Protein AF-A0A7S0D0K5-F1 (afdb_monomer)

Solvent-accessible surface area (backbone atoms only — not comparable to full-atom values): 13043 Å² total; per-residue (Å²): 137,87,92,68,50,71,46,80,45,38,69,65,55,46,28,74,76,68,36,68,78,50,63,54,46,84,42,64,67,46,35,51,51,53,53,52,54,51,52,59,48,52,76,75,20,79,38,75,45,69,52,60,59,96,46,82,42,62,60,26,54,47,42,54,54,70,37,68,62,42,81,46,78,45,57,63,89,51,81,60,64,85,50,72,36,55,40,53,39,58,43,74,94,69,44,59,74,57,89,37,54,26,31,38,37,34,41,33,61,68,84,57,75,68,91,73,69,64,66,57,52,45,53,60,38,52,75,58,68,47,67,67,78,48,77,46,80,34,52,44,70,52,71,78,66,29,44,62,46,55,53,38,53,53,26,51,78,68,74,66,54,37,72,46,77,34,61,56,56,61,85,64,26,64,54,54,55,58,53,47,43,47,31,57,76,70,71,47,71,75,64,40,72,42,44,38,71,38,10,30,52,53,33,51,42,35,70,59,56,72,34,55,74,74,32,43,69,61,52,52,58,51,55,66,72,75,110

Organism: NCBI:txid1561963

Structure (mmCIF, N/CA/C/O backbone):
data_AF-A0A7S0D0K5-F1
#
_entry.id   AF-A0A7S0D0K5-F1
#
loop_
_atom_site.group_PDB
_atom_site.id
_atom_site.type_symbol
_atom_site.label_atom_id
_atom_site.label_alt_id
_atom_site.label_comp_id
_atom_site.label_asym_id
_atom_site.label_entity_id
_atom_site.label_seq_id
_atom_site.pdbx_PDB_ins_code
_atom_site.Cartn_x
_atom_site.Cartn_y
_atom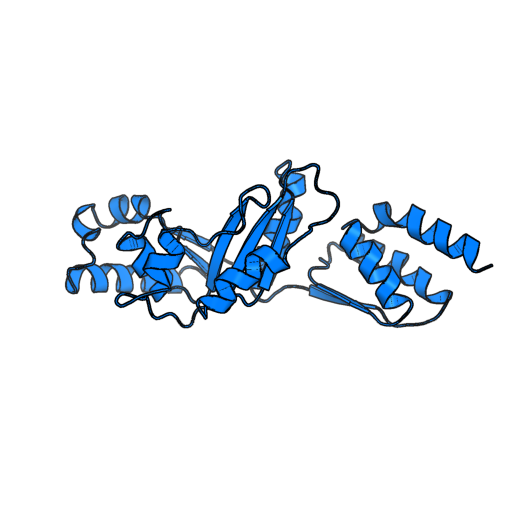_site.Cartn_z
_atom_site.occupancy
_atom_site.B_iso_or_equiv
_atom_site.auth_seq_id
_atom_site.auth_comp_id
_atom_site.auth_asym_id
_atom_site.auth_atom_id
_atom_site.pdbx_PDB_model_num
ATOM 1 N N . LEU A 1 1 ? -9.691 1.925 -15.053 1.00 60.44 1 LEU A N 1
ATOM 2 C CA . LEU A 1 1 ? -10.271 0.880 -14.178 1.00 60.44 1 LEU A CA 1
ATOM 3 C C . LEU A 1 1 ? -11.009 1.565 -13.028 1.00 60.44 1 LEU A C 1
ATOM 5 O O . LEU A 1 1 ? -10.386 2.375 -12.350 1.00 60.44 1 LEU A O 1
ATOM 9 N N . ARG A 1 2 ? -12.318 1.330 -12.854 1.00 75.19 2 ARG A N 1
ATOM 10 C CA . ARG A 1 2 ? -13.085 1.843 -11.699 1.00 75.19 2 ARG A CA 1
ATOM 11 C C . ARG A 1 2 ? -13.039 0.803 -10.579 1.00 75.19 2 ARG A C 1
ATOM 13 O O . ARG A 1 2 ? -13.311 -0.361 -10.838 1.00 75.19 2 ARG A O 1
ATOM 20 N N . ILE A 1 3 ? -12.687 1.233 -9.369 1.00 80.19 3 ILE A N 1
ATOM 21 C CA . ILE A 1 3 ? -12.477 0.347 -8.212 1.00 80.19 3 ILE A CA 1
ATOM 22 C C . ILE A 1 3 ? -13.802 0.045 -7.487 1.00 80.19 3 ILE A C 1
ATOM 24 O O . ILE A 1 3 ? -13.947 -1.030 -6.931 1.00 80.19 3 ILE A O 1
ATOM 28 N N . GLY A 1 4 ? -14.812 0.915 -7.580 1.00 87.00 4 GLY A N 1
ATOM 29 C CA . GLY A 1 4 ? -16.122 0.745 -6.934 1.00 87.00 4 GLY A CA 1
ATOM 30 C C . GLY A 1 4 ? -16.426 1.884 -5.960 1.00 87.00 4 GLY A C 1
ATOM 31 O O . GLY A 1 4 ? -15.670 2.853 -5.895 1.00 87.00 4 GLY A O 1
ATOM 32 N N . ARG A 1 5 ? -17.544 1.786 -5.227 1.00 93.62 5 ARG A N 1
ATOM 33 C CA . ARG A 1 5 ? -17.878 2.731 -4.149 1.00 93.62 5 ARG A CA 1
ATOM 34 C C . ARG A 1 5 ? -17.010 2.442 -2.926 1.00 93.62 5 ARG A C 1
ATOM 36 O O . ARG A 1 5 ? -16.908 1.285 -2.523 1.00 93.62 5 ARG A O 1
ATOM 43 N N . VAL A 1 6 ? -16.411 3.488 -2.365 1.00 94.69 6 VAL A N 1
ATOM 44 C CA . VAL A 1 6 ? -15.522 3.422 -1.199 1.00 94.69 6 VAL A CA 1
ATOM 45 C C . VAL A 1 6 ? -16.057 4.364 -0.130 1.00 94.69 6 VAL A C 1
ATOM 47 O O . VAL A 1 6 ? -16.435 5.488 -0.455 1.00 94.69 6 VAL A O 1
ATOM 50 N N . MET A 1 7 ? -16.066 3.926 1.125 1.00 95.25 7 MET A N 1
ATOM 51 C CA . MET A 1 7 ? -16.449 4.757 2.266 1.00 95.25 7 MET A CA 1
ATOM 52 C C . MET A 1 7 ? -15.374 4.695 3.344 1.00 95.25 7 MET A C 1
ATOM 54 O O . MET A 1 7 ? -14.943 3.617 3.740 1.00 95.25 7 MET A O 1
ATOM 58 N N . GLN A 1 8 ? -14.955 5.860 3.834 1.00 95.62 8 GLN A N 1
ATOM 59 C CA . GLN A 1 8 ? -14.053 5.963 4.977 1.00 95.62 8 GLN A CA 1
ATOM 60 C C . GLN A 1 8 ? -14.849 6.130 6.270 1.00 95.62 8 GLN A C 1
ATOM 62 O O . GLN A 1 8 ? -15.770 6.959 6.337 1.00 95.62 8 GLN A O 1
ATOM 67 N N . ILE A 1 9 ? -14.439 5.381 7.294 1.00 95.88 9 ILE A N 1
ATOM 68 C CA . ILE A 1 9 ? -14.984 5.424 8.648 1.00 95.88 9 ILE A CA 1
ATOM 69 C C . ILE A 1 9 ? -13.848 5.685 9.639 1.00 95.88 9 ILE A C 1
ATOM 71 O O . ILE A 1 9 ? -12.796 5.051 9.576 1.00 95.88 9 ILE A O 1
ATOM 75 N N . THR A 1 10 ? -14.067 6.629 10.549 1.00 95.19 10 THR A N 1
ATOM 76 C CA . THR A 1 10 ? -13.141 6.999 11.629 1.00 95.19 10 THR A CA 1
ATOM 77 C C . THR A 1 10 ? -13.862 6.906 12.974 1.00 95.19 10 THR A C 1
ATOM 79 O O . THR A 1 10 ? -15.089 6.762 13.011 1.00 95.19 10 THR A O 1
ATOM 82 N N . SER A 1 11 ? -13.129 7.015 14.084 1.00 92.69 11 SER A N 1
ATOM 83 C CA . SER A 1 11 ? -13.741 7.045 15.417 1.00 92.69 11 SER A CA 1
ATOM 84 C C . SER A 1 11 ? -14.608 8.295 15.635 1.00 92.69 11 SER A C 1
ATOM 86 O O . SER A 1 11 ? -15.596 8.238 16.362 1.00 92.69 11 SER A O 1
ATOM 88 N N . GLU A 1 12 ? -14.298 9.414 14.978 1.00 91.44 12 GLU A N 1
ATOM 89 C CA . GLU A 1 12 ? -15.119 10.632 14.988 1.00 91.44 12 GLU A CA 1
ATOM 90 C C . GLU A 1 12 ? -16.422 10.432 14.216 1.00 91.44 12 GLU A C 1
ATOM 92 O O . GLU A 1 12 ? -17.494 10.762 14.714 1.00 91.44 12 GLU A O 1
ATOM 97 N N . LYS A 1 13 ? -16.359 9.816 13.033 1.00 89.69 13 LYS A N 1
ATOM 98 C CA . LYS A 1 13 ? -17.559 9.541 12.235 1.00 89.69 13 LYS A CA 1
ATOM 99 C C . LYS A 1 13 ? -18.491 8.542 12.921 1.00 89.69 13 LYS A C 1
ATOM 101 O O . LYS A 1 13 ? -19.708 8.649 12.805 1.00 89.69 13 LYS A O 1
ATOM 106 N N . LEU A 1 14 ? -17.921 7.592 13.663 1.00 88.81 14 LEU A N 1
ATOM 107 C CA . LEU A 1 14 ? -18.684 6.708 14.539 1.00 88.81 14 LEU A CA 1
ATOM 108 C C . LEU A 1 14 ? -19.455 7.510 15.603 1.00 88.81 14 LEU A C 1
ATOM 110 O O . LEU A 1 14 ? -20.645 7.270 15.806 1.00 88.81 14 LEU A O 1
ATOM 114 N N . ASP A 1 15 ? -18.803 8.480 16.250 1.00 88.56 15 ASP A N 1
ATOM 115 C CA . ASP A 1 15 ? -19.453 9.333 17.249 1.00 88.56 15 ASP A CA 1
ATOM 116 C C . ASP A 1 15 ? -20.566 10.195 16.667 1.00 88.56 15 ASP A C 1
ATOM 118 O O . ASP A 1 15 ? -21.583 10.393 17.327 1.00 88.56 15 ASP A O 1
ATOM 122 N N . GLU A 1 16 ? -20.353 10.748 15.476 1.00 87.31 16 GLU A N 1
ATOM 123 C CA . GLU A 1 16 ? -21.326 11.605 14.801 1.00 87.31 16 GLU A CA 1
ATOM 124 C C . GLU A 1 16 ? -22.595 10.830 14.442 1.00 87.31 16 GLU A C 1
ATOM 126 O O . GLU A 1 16 ? -23.698 11.352 14.594 1.00 87.31 16 GLU A O 1
ATOM 131 N N . LEU A 1 17 ? -22.446 9.579 13.997 1.00 83.75 17 LEU A N 1
ATOM 132 C CA . LEU A 1 17 ? -23.556 8.781 13.478 1.00 83.75 17 LEU A CA 1
ATOM 133 C C . LEU A 1 17 ? -24.276 7.963 14.553 1.00 83.75 17 LEU A C 1
ATOM 135 O O . LEU A 1 17 ? -25.495 7.828 14.494 1.00 83.75 17 LEU A O 1
ATOM 139 N N . LEU A 1 18 ? -23.547 7.419 15.531 1.00 84.00 18 LEU A N 1
ATOM 140 C CA . LEU A 1 18 ? -24.103 6.520 16.553 1.00 84.00 18 LEU A CA 1
ATOM 141 C C . LEU A 1 18 ? -24.025 7.095 17.979 1.00 84.00 18 LEU A C 1
ATOM 143 O O . LEU A 1 18 ? -24.526 6.493 18.930 1.00 84.00 18 LEU A O 1
ATOM 147 N N . GLY A 1 19 ? -23.419 8.272 18.145 1.00 83.69 19 GLY A N 1
ATOM 148 C CA . GLY A 1 19 ? -23.270 8.963 19.422 1.00 83.69 19 GLY A CA 1
ATOM 149 C C . GLY A 1 19 ? -22.056 8.495 20.228 1.00 83.69 19 GLY A C 1
ATOM 150 O O . GLY A 1 19 ? -21.757 7.305 20.315 1.00 83.69 19 GLY A O 1
ATOM 151 N N . ARG A 1 20 ? -21.400 9.428 20.937 1.00 77.81 20 ARG A N 1
ATOM 152 C CA . ARG A 1 20 ? -20.175 9.189 21.743 1.00 77.81 20 ARG A CA 1
ATOM 153 C C . ARG A 1 20 ? -20.267 8.035 22.743 1.00 77.81 20 ARG A C 1
ATOM 155 O O . ARG A 1 20 ? -19.255 7.438 23.107 1.00 77.81 20 ARG A O 1
ATOM 162 N N . SER A 1 21 ? -21.474 7.712 23.210 1.00 72.50 21 SER A N 1
ATOM 163 C CA . SER A 1 21 ? -21.689 6.601 24.140 1.00 72.50 21 SER A CA 1
ATOM 164 C C . SER A 1 21 ? -21.303 5.240 23.535 1.00 72.50 21 SER A C 1
ATOM 166 O O . SER A 1 21 ? -21.003 4.310 24.288 1.00 72.50 21 SER A O 1
ATOM 168 N N . THR A 1 22 ? -21.270 5.120 22.203 1.00 68.25 22 THR A N 1
ATOM 169 C CA . THR A 1 22 ? -20.912 3.896 21.466 1.00 68.25 22 THR A CA 1
ATOM 170 C C . THR A 1 22 ? -19.413 3.617 21.405 1.00 68.25 22 THR A C 1
ATOM 172 O O . THR A 1 22 ? -19.025 2.508 21.052 1.00 68.25 22 THR A O 1
ATOM 175 N N . ARG A 1 23 ? -18.559 4.538 21.882 1.00 72.06 23 ARG A N 1
ATOM 176 C CA . ARG A 1 23 ? -17.115 4.283 22.052 1.00 72.06 23 ARG A CA 1
ATOM 177 C C . ARG A 1 23 ? -16.799 3.201 23.078 1.00 72.06 23 ARG A C 1
ATOM 179 O O . ARG A 1 23 ? -15.714 2.623 23.029 1.00 72.06 23 ARG A O 1
ATOM 186 N N . ASP A 1 24 ? -17.717 2.928 24.009 1.00 79.50 24 ASP A N 1
ATOM 187 C CA . ASP A 1 24 ? -17.556 1.847 24.984 1.00 79.50 24 ASP A CA 1
ATOM 188 C C . ASP A 1 24 ? -18.024 0.492 24.427 1.00 79.50 24 ASP A C 1
ATOM 190 O O . ASP A 1 24 ? -18.939 -0.154 24.935 1.00 79.50 24 ASP A O 1
ATOM 194 N N . LEU A 1 25 ? -17.344 0.049 23.375 1.00 82.81 25 LEU A N 1
ATOM 195 C CA . LEU A 1 25 ? -17.382 -1.286 22.768 1.00 82.81 25 LEU A CA 1
ATOM 196 C C . LEU A 1 25 ? -16.905 -2.433 23.694 1.00 82.81 25 LEU A C 1
ATOM 198 O O . LEU A 1 25 ? -16.813 -3.585 23.257 1.00 82.81 25 LEU A O 1
ATOM 202 N N . ARG A 1 26 ? -16.601 -2.167 24.973 1.00 81.56 26 ARG A N 1
ATOM 203 C CA . ARG A 1 26 ? -16.542 -3.201 26.024 1.00 81.56 26 ARG A CA 1
ATOM 204 C C . ARG A 1 26 ? -17.929 -3.771 26.300 1.00 81.56 26 ARG A C 1
ATOM 206 O O . ARG A 1 26 ? -18.044 -4.952 26.618 1.00 81.56 26 ARG A O 1
ATOM 213 N N . ASN A 1 27 ? -18.969 -2.950 26.150 1.00 87.75 27 ASN A N 1
ATOM 214 C CA . ASN A 1 27 ? -20.348 -3.401 26.212 1.00 87.75 27 ASN A CA 1
ATOM 215 C C . ASN A 1 27 ? -20.670 -4.236 24.963 1.00 87.75 27 ASN A C 1
ATOM 217 O O . ASN A 1 27 ? -20.550 -3.759 23.832 1.00 87.75 27 ASN A O 1
ATOM 221 N N . PHE A 1 28 ? -21.089 -5.484 25.180 1.00 86.00 28 PHE A N 1
ATOM 222 C CA . PHE A 1 28 ? -21.396 -6.423 24.105 1.00 86.00 28 PHE A CA 1
ATOM 223 C C . PHE A 1 28 ? -22.464 -5.888 23.143 1.00 86.00 28 PHE A C 1
ATOM 225 O O . PHE A 1 28 ? -22.265 -5.952 21.933 1.00 86.00 28 PHE A O 1
ATOM 232 N N . THR A 1 29 ? -23.550 -5.314 23.666 1.00 87.31 29 THR A N 1
ATOM 233 C CA . THR A 1 29 ? -24.670 -4.790 22.875 1.00 87.31 29 THR A CA 1
ATOM 234 C C . THR A 1 29 ? -24.232 -3.637 21.981 1.00 87.31 29 THR A C 1
ATOM 236 O O . THR A 1 29 ? -24.513 -3.650 20.787 1.00 87.31 29 THR A O 1
ATOM 239 N N . LYS A 1 30 ? -23.472 -2.677 22.524 1.00 87.88 30 LYS A N 1
ATOM 240 C CA . LYS A 1 30 ? -22.931 -1.559 21.731 1.00 87.88 30 LYS A CA 1
ATOM 241 C C . LYS A 1 30 ? -21.988 -2.054 20.643 1.00 87.88 30 LYS A C 1
ATOM 243 O O . LYS A 1 30 ? -22.068 -1.609 19.506 1.00 87.88 30 LYS A O 1
ATOM 248 N N . ARG A 1 31 ? -21.119 -3.014 20.968 1.00 88.88 31 ARG A N 1
ATOM 249 C CA . ARG A 1 31 ? -20.218 -3.612 19.979 1.00 88.88 31 ARG A CA 1
ATOM 250 C C . ARG A 1 31 ? -20.987 -4.329 18.869 1.00 88.88 31 ARG A C 1
ATOM 252 O O . ARG A 1 31 ? -20.649 -4.141 17.709 1.00 88.88 31 ARG A O 1
ATOM 259 N N . ALA A 1 32 ? -22.015 -5.104 19.213 1.00 88.19 32 ALA A N 1
ATOM 260 C CA . ALA A 1 32 ? -22.867 -5.779 18.238 1.00 88.19 32 ALA A CA 1
ATOM 261 C C . ALA A 1 32 ? -23.606 -4.779 17.334 1.00 88.19 32 ALA A C 1
ATOM 263 O O . ALA A 1 32 ? -23.649 -4.981 16.127 1.00 88.19 32 ALA A O 1
ATOM 264 N N . GLN A 1 33 ? -24.105 -3.673 17.898 1.00 90.38 33 GLN A N 1
ATOM 265 C CA . GLN A 1 33 ? -24.736 -2.591 17.141 1.00 90.38 33 GLN A CA 1
ATOM 266 C C . GLN A 1 33 ? -23.777 -1.969 16.118 1.00 90.38 33 GLN A C 1
ATOM 268 O O . GLN A 1 33 ? -24.138 -1.824 14.955 1.00 90.38 33 GLN A O 1
ATOM 273 N N . VAL A 1 34 ? -22.547 -1.633 16.525 1.00 92.00 34 VAL A N 1
ATOM 274 C CA . VAL A 1 34 ? -21.548 -1.072 15.600 1.00 92.00 34 VAL A CA 1
ATOM 275 C C . VAL A 1 34 ? -21.151 -2.092 14.533 1.00 92.00 34 VAL A C 1
ATOM 277 O O . VAL A 1 34 ? -21.027 -1.727 13.370 1.00 92.00 34 VAL A O 1
ATOM 280 N N . SER A 1 35 ? -20.989 -3.369 14.891 1.00 90.50 35 SER A N 1
ATOM 281 C CA . SER A 1 35 ? -20.708 -4.428 13.914 1.00 90.50 35 SER A CA 1
ATOM 282 C C . SER A 1 35 ? -21.833 -4.604 12.890 1.00 90.50 35 SER A C 1
ATOM 284 O O . SER A 1 35 ? -21.537 -4.741 11.709 1.00 90.50 35 SER A O 1
ATOM 286 N N . ALA A 1 36 ? -23.100 -4.561 13.312 1.00 91.44 36 ALA A N 1
ATOM 287 C CA . ALA A 1 36 ? -24.241 -4.630 12.399 1.00 91.44 36 ALA A CA 1
ATOM 288 C C . ALA A 1 36 ? -24.280 -3.420 11.454 1.00 91.44 36 ALA A C 1
ATOM 290 O O . ALA A 1 36 ? -24.425 -3.581 10.247 1.00 91.44 36 ALA A O 1
ATOM 291 N N . TRP A 1 37 ? -24.049 -2.220 11.988 1.00 92.62 37 TRP A N 1
ATOM 292 C CA . TRP A 1 37 ? -23.973 -1.001 11.187 1.00 92.62 37 TRP A CA 1
ATOM 293 C C . TRP A 1 37 ? -22.833 -1.032 10.154 1.00 92.62 37 TRP A C 1
ATOM 295 O O . TRP A 1 37 ? -23.014 -0.601 9.017 1.00 92.62 37 TRP A O 1
ATOM 305 N N . LEU A 1 38 ? -21.660 -1.566 10.514 1.00 94.25 38 LEU A N 1
ATOM 306 C CA . LEU A 1 38 ? -20.567 -1.758 9.557 1.00 94.25 38 LEU A CA 1
ATOM 307 C C . LEU A 1 38 ? -20.959 -2.740 8.443 1.00 94.25 38 LEU A C 1
ATOM 309 O O . LEU A 1 38 ? -20.707 -2.438 7.280 1.00 94.25 38 LEU A O 1
ATOM 313 N N . ALA A 1 39 ? -21.632 -3.846 8.772 1.00 93.06 39 ALA A N 1
ATOM 314 C CA . ALA A 1 39 ? -22.099 -4.817 7.780 1.00 93.06 39 ALA A CA 1
ATOM 315 C C . ALA A 1 39 ? -23.098 -4.200 6.778 1.00 93.06 39 ALA A C 1
ATOM 317 O O . ALA A 1 39 ? -22.981 -4.419 5.575 1.00 93.06 39 ALA A O 1
ATOM 318 N N . GLU A 1 40 ? -24.021 -3.347 7.236 1.00 94.50 40 GLU A N 1
ATOM 319 C CA . GLU A 1 40 ? -24.929 -2.604 6.343 1.00 94.50 40 GLU A CA 1
ATOM 320 C C . GLU A 1 40 ? -24.165 -1.692 5.366 1.00 94.50 40 GLU A C 1
ATOM 322 O O . GLU A 1 40 ? -24.539 -1.538 4.199 1.00 94.50 40 GLU A O 1
ATOM 327 N N . LEU A 1 41 ? -23.069 -1.076 5.820 1.00 94.38 41 LEU A N 1
ATOM 328 C CA . LEU A 1 41 ? -22.225 -0.251 4.960 1.00 94.38 41 LEU A CA 1
ATOM 329 C C . LEU A 1 41 ? -21.443 -1.081 3.934 1.00 94.38 41 LEU A C 1
ATOM 331 O O . LEU A 1 41 ? -21.256 -0.593 2.815 1.00 94.38 41 LEU A O 1
ATOM 335 N N . GLU A 1 42 ? -21.011 -2.294 4.289 1.00 93.88 42 GLU A N 1
ATOM 336 C CA . GLU A 1 42 ? -20.339 -3.244 3.387 1.00 93.88 42 GLU A CA 1
ATOM 337 C C . GLU A 1 42 ? -21.265 -3.715 2.258 1.00 93.88 42 GLU A C 1
ATOM 339 O O . GLU A 1 42 ? -20.821 -3.862 1.122 1.00 93.88 42 GLU A O 1
ATOM 344 N N . GLU A 1 43 ? -22.571 -3.855 2.507 1.00 94.19 43 GLU A N 1
ATOM 345 C CA . GLU A 1 43 ? -23.535 -4.164 1.439 1.00 94.19 43 GLU A CA 1
ATOM 346 C C . GLU A 1 43 ? -23.648 -3.030 0.403 1.00 94.19 43 GLU A C 1
ATOM 348 O O . GLU A 1 43 ? -23.870 -3.257 -0.790 1.00 94.19 43 GLU A O 1
ATOM 353 N N . GLN A 1 44 ? -23.475 -1.781 0.840 1.00 95.12 44 GLN A N 1
ATOM 354 C CA . GLN A 1 44 ? -23.636 -0.597 -0.010 1.00 95.12 44 GLN A CA 1
ATOM 355 C C . GLN A 1 44 ? -22.336 -0.163 -0.703 1.00 95.12 44 GLN A C 1
ATOM 357 O O . GLN A 1 44 ? -22.374 0.486 -1.760 1.00 95.12 44 GLN A O 1
ATOM 362 N N . HIS A 1 45 ? -21.185 -0.506 -0.124 1.00 95.88 45 HIS A N 1
ATOM 363 C CA . HIS A 1 45 ? -19.865 -0.071 -0.569 1.00 95.88 45 HIS A CA 1
ATOM 364 C C . HIS A 1 45 ? -18.969 -1.268 -0.827 1.00 95.88 45 HIS A C 1
ATOM 366 O O . HIS A 1 45 ? -18.804 -2.135 0.014 1.00 95.88 45 HIS A O 1
ATOM 372 N N . ARG A 1 46 ? -18.286 -1.264 -1.974 1.00 94.38 46 ARG A N 1
ATOM 373 C CA . ARG A 1 46 ? -17.356 -2.346 -2.307 1.00 94.38 46 ARG A CA 1
ATOM 374 C C . ARG A 1 46 ? -16.147 -2.382 -1.368 1.00 94.38 46 ARG A C 1
ATOM 376 O O . ARG A 1 46 ? -15.570 -3.443 -1.177 1.00 94.38 46 ARG A O 1
ATOM 383 N N . PHE A 1 47 ? -15.743 -1.227 -0.839 1.00 95.38 47 PHE A N 1
ATOM 384 C CA . PHE A 1 47 ? -14.647 -1.127 0.119 1.00 95.38 47 PHE A CA 1
ATOM 385 C C . PHE A 1 47 ? -15.011 -0.185 1.262 1.00 95.38 47 PHE A C 1
ATOM 387 O O . PHE A 1 47 ? -15.413 0.960 1.026 1.00 95.38 47 PHE A O 1
ATOM 394 N N . LEU A 1 48 ? -14.775 -0.638 2.490 1.00 96.00 48 LEU A N 1
ATOM 395 C CA . LEU A 1 48 ? -14.741 0.215 3.670 1.00 96.00 48 LEU A CA 1
ATOM 396 C C . LEU A 1 48 ? -13.292 0.449 4.097 1.00 96.00 48 LEU A C 1
ATOM 398 O O . LEU A 1 48 ? -12.515 -0.487 4.264 1.00 96.00 48 LEU A O 1
ATOM 402 N N . LEU A 1 49 ? -12.925 1.715 4.276 1.00 96.31 49 LEU A N 1
ATOM 403 C CA . LEU A 1 49 ? -11.631 2.119 4.813 1.00 96.31 49 LEU A CA 1
ATOM 404 C C . LEU A 1 49 ? -11.810 2.512 6.276 1.00 96.31 49 LEU A C 1
ATOM 406 O O . LEU A 1 49 ? -12.267 3.615 6.584 1.00 96.31 49 LEU A O 1
ATOM 410 N N . LEU A 1 50 ? -11.453 1.597 7.174 1.00 96.75 50 LEU A N 1
ATOM 411 C CA . LEU A 1 50 ? -11.480 1.836 8.612 1.00 96.75 50 LEU A CA 1
ATOM 412 C C . LEU A 1 50 ? -10.174 2.514 9.040 1.00 96.75 50 LEU A C 1
ATOM 414 O O . LEU A 1 50 ? -9.118 1.882 9.090 1.00 96.75 50 LEU A O 1
ATOM 418 N N . LEU A 1 51 ? -10.234 3.806 9.355 1.00 97.00 51 LEU A N 1
ATOM 419 C CA . LEU A 1 51 ? -9.088 4.535 9.886 1.00 97.00 51 LEU A CA 1
ATOM 420 C C . LEU A 1 51 ? -8.998 4.294 11.394 1.00 97.00 51 LEU A C 1
ATOM 422 O O . LEU A 1 51 ? -9.800 4.819 12.167 1.00 97.00 51 LEU A O 1
ATOM 426 N N . ALA A 1 52 ? -8.040 3.466 11.801 1.00 95.44 52 ALA A N 1
ATOM 427 C CA . ALA A 1 52 ? -7.752 3.204 13.205 1.00 95.44 52 ALA A CA 1
ATOM 428 C C . ALA A 1 52 ? -7.113 4.420 13.898 1.00 95.44 52 ALA A C 1
ATOM 430 O O . ALA A 1 52 ? -6.386 5.197 13.276 1.00 95.44 52 ALA A O 1
ATOM 431 N N . ASP A 1 53 ? -7.332 4.541 15.207 1.00 94.62 53 ASP A N 1
ATOM 432 C CA . ASP A 1 53 ? -6.653 5.546 16.022 1.00 94.62 53 ASP A CA 1
ATOM 433 C C . ASP A 1 53 ? -5.165 5.167 16.185 1.00 94.62 53 ASP A C 1
ATOM 435 O O . ASP A 1 53 ? -4.829 3.978 16.227 1.00 94.62 53 ASP A O 1
ATOM 439 N N . PRO A 1 54 ? -4.252 6.134 16.405 1.00 91.88 54 PRO A N 1
ATOM 440 C CA . PRO A 1 54 ? -2.819 5.858 16.596 1.00 91.88 54 PRO A CA 1
ATOM 441 C C . PRO A 1 54 ? -2.498 5.131 17.915 1.00 91.88 54 PRO A C 1
ATOM 443 O O . PRO A 1 54 ? -1.339 4.864 18.231 1.00 91.88 54 PRO A O 1
ATOM 446 N N . LYS A 1 55 ? -3.521 4.847 18.725 1.00 92.94 55 LYS A N 1
ATOM 447 C CA . LYS A 1 55 ? -3.432 4.180 20.021 1.00 92.94 55 LYS A CA 1
ATOM 448 C C . LYS A 1 55 ? -4.301 2.932 20.015 1.00 92.94 55 LYS A C 1
ATOM 450 O O . LYS A 1 55 ? -5.198 2.766 19.193 1.00 92.94 55 LYS A O 1
ATOM 455 N N . ASP A 1 56 ? -4.058 2.078 20.998 1.00 92.25 56 ASP A N 1
ATOM 456 C CA . ASP A 1 56 ? -4.894 0.919 21.266 1.00 92.25 56 ASP A CA 1
ATOM 457 C C . ASP A 1 56 ? -6.227 1.333 21.917 1.00 92.25 56 ASP A C 1
ATOM 459 O O . ASP A 1 56 ? -6.411 1.265 23.134 1.00 92.25 56 ASP A O 1
ATOM 463 N N . THR A 1 57 ? -7.145 1.833 21.093 1.00 92.00 57 THR A N 1
ATOM 464 C CA . THR A 1 57 ? -8.514 2.163 21.487 1.00 92.00 57 THR A CA 1
ATOM 465 C C . THR A 1 57 ? -9.453 1.002 21.179 1.00 92.00 57 THR A C 1
ATOM 467 O O . THR A 1 57 ? -9.126 0.050 20.465 1.00 92.00 57 THR A O 1
ATOM 470 N N . GLN A 1 58 ? -10.672 1.078 21.706 1.00 91.06 58 GLN A N 1
ATOM 471 C CA . GLN A 1 58 ? -11.687 0.076 21.404 1.00 91.06 58 GLN A CA 1
ATOM 472 C C . GLN A 1 58 ? -12.076 0.088 19.915 1.00 91.06 58 GLN A C 1
ATOM 474 O O . GLN A 1 58 ? -12.314 -0.979 19.352 1.00 91.06 58 GLN A O 1
ATOM 479 N N . TRP A 1 59 ? -12.068 1.270 19.284 1.00 92.56 59 TRP A N 1
ATOM 480 C CA . TRP A 1 59 ? -12.252 1.438 17.842 1.00 92.56 59 TRP A CA 1
ATOM 481 C C . TRP A 1 59 ? -11.125 0.763 17.057 1.00 92.56 59 TRP A C 1
ATOM 483 O O . TRP A 1 59 ? -11.400 -0.120 16.252 1.00 92.56 59 TRP A O 1
ATOM 493 N N . THR A 1 60 ? -9.858 1.050 17.373 1.00 93.94 60 THR A N 1
ATOM 494 C CA . THR A 1 60 ? -8.704 0.393 16.734 1.00 93.94 60 THR A CA 1
ATOM 495 C C . THR A 1 60 ? -8.773 -1.133 16.844 1.00 93.94 60 THR A C 1
ATOM 497 O O . THR A 1 60 ? -8.539 -1.846 15.867 1.00 93.94 60 THR A O 1
ATOM 500 N N . ARG A 1 61 ? -9.152 -1.661 18.016 1.00 92.06 61 ARG A N 1
ATOM 501 C CA . ARG A 1 61 ? -9.357 -3.106 18.209 1.00 92.06 61 ARG A CA 1
ATOM 502 C C . ARG A 1 61 ? -10.513 -3.662 17.379 1.00 92.06 61 ARG A C 1
ATOM 504 O O . ARG A 1 61 ? -10.433 -4.815 16.965 1.00 92.06 61 ARG A O 1
ATOM 511 N N . LEU A 1 62 ? -11.585 -2.897 17.174 1.00 91.81 62 LEU A N 1
ATOM 512 C CA . LEU A 1 62 ? -12.685 -3.289 16.294 1.00 91.81 62 LEU A CA 1
ATOM 513 C C . LEU A 1 62 ? -12.218 -3.328 14.835 1.00 91.81 62 LEU A C 1
ATOM 515 O O . LEU A 1 62 ? -12.444 -4.345 14.183 1.00 91.81 62 LEU A O 1
ATOM 519 N N . CYS A 1 63 ? -11.498 -2.302 14.366 1.00 94.00 63 CYS A N 1
ATOM 520 C CA . CYS A 1 63 ? -10.930 -2.261 13.016 1.00 94.00 63 CYS A CA 1
ATOM 521 C C . CYS A 1 63 ? -10.074 -3.499 12.733 1.00 94.00 63 CYS A C 1
ATOM 523 O O . CYS A 1 63 ? -10.303 -4.195 11.756 1.00 94.00 63 CYS A O 1
ATOM 525 N N . VAL A 1 64 ? -9.138 -3.840 13.628 1.00 93.06 64 VAL A N 1
ATOM 526 C CA . VAL A 1 64 ? -8.251 -5.007 13.440 1.00 93.06 64 VAL A CA 1
ATOM 527 C C . VAL A 1 64 ? -9.007 -6.338 13.414 1.00 93.06 64 VAL A C 1
ATOM 529 O O . VAL A 1 64 ? -8.585 -7.272 12.736 1.00 93.06 64 VAL A O 1
ATOM 532 N N . ARG A 1 65 ? -10.101 -6.455 14.175 1.00 90.06 65 ARG A N 1
ATOM 533 C CA . ARG A 1 65 ? -10.900 -7.689 14.240 1.00 90.06 65 ARG A CA 1
ATOM 534 C C . ARG A 1 65 ? -11.815 -7.887 13.040 1.00 90.06 65 ARG A C 1
ATOM 536 O O . ARG A 1 65 ? -12.150 -9.028 12.754 1.00 90.06 65 ARG A O 1
ATOM 543 N N . THR A 1 66 ? -12.276 -6.795 12.443 1.00 89.75 66 THR A N 1
ATOM 544 C CA . THR A 1 66 ? -13.268 -6.815 11.360 1.00 89.75 66 THR A CA 1
ATOM 545 C C . THR A 1 66 ? -12.626 -6.715 9.988 1.00 89.75 66 THR A C 1
ATOM 547 O O . THR A 1 66 ? -13.184 -7.233 9.036 1.00 89.75 66 THR A O 1
ATOM 550 N N . ALA A 1 67 ? -11.451 -6.095 9.882 1.00 93.44 67 ALA A N 1
ATOM 551 C CA . ALA A 1 67 ? -10.760 -5.958 8.613 1.00 93.44 67 ALA A CA 1
ATOM 552 C C . ALA A 1 67 ? -10.313 -7.311 8.042 1.00 93.44 67 ALA A C 1
ATOM 554 O O . ALA A 1 67 ? -9.754 -8.137 8.762 1.00 93.44 67 ALA A O 1
ATOM 555 N N . ASP A 1 68 ? -10.441 -7.457 6.725 1.00 92.88 68 ASP A N 1
ATOM 556 C CA . ASP A 1 68 ? -9.801 -8.528 5.949 1.00 92.88 68 ASP A CA 1
ATOM 557 C C . ASP A 1 68 ? -8.367 -8.163 5.527 1.00 92.88 68 ASP A C 1
ATOM 559 O O . ASP A 1 68 ? -7.525 -9.032 5.298 1.00 92.88 68 ASP A O 1
ATOM 563 N N . HIS A 1 69 ? -8.067 -6.861 5.462 1.00 94.19 69 HIS A N 1
ATOM 564 C CA . HIS A 1 69 ? -6.754 -6.319 5.119 1.00 94.19 69 HIS A CA 1
ATOM 565 C C . HIS A 1 69 ? -6.347 -5.204 6.085 1.00 94.19 69 HIS A C 1
ATOM 567 O O . HIS A 1 69 ? -7.102 -4.260 6.319 1.00 94.19 69 HIS A O 1
ATOM 573 N N . ILE A 1 70 ? -5.123 -5.276 6.611 1.00 95.56 70 ILE A N 1
ATOM 574 C CA . ILE A 1 70 ? -4.563 -4.269 7.519 1.00 95.56 70 ILE A CA 1
ATOM 575 C C . ILE A 1 70 ? -3.364 -3.601 6.852 1.00 95.56 70 ILE A C 1
ATOM 577 O O . ILE A 1 70 ? -2.368 -4.254 6.556 1.00 95.56 70 ILE A O 1
ATOM 581 N N . LEU A 1 71 ? -3.428 -2.280 6.679 1.00 96.75 71 LEU A N 1
ATOM 582 C CA . LEU A 1 71 ? -2.292 -1.473 6.237 1.00 96.75 71 LEU A CA 1
ATOM 583 C C . LEU A 1 71 ? -1.603 -0.836 7.446 1.00 96.75 71 LEU A C 1
ATOM 585 O O . LEU A 1 71 ? -2.184 0.001 8.136 1.00 96.75 71 LEU A O 1
ATOM 589 N N . LEU A 1 72 ? -0.347 -1.202 7.685 1.00 95.56 72 LEU A N 1
ATOM 590 C CA . LEU A 1 72 ? 0.512 -0.545 8.666 1.00 95.56 72 LEU A CA 1
ATOM 591 C C . LEU A 1 72 ? 1.309 0.553 7.972 1.00 95.56 72 LEU A C 1
ATOM 593 O O . LEU A 1 72 ? 2.012 0.279 7.007 1.00 95.56 72 LEU A O 1
ATOM 597 N N . PHE A 1 73 ? 1.238 1.781 8.471 1.00 95.88 73 PHE A N 1
ATOM 598 C CA . PHE A 1 73 ? 1.992 2.907 7.924 1.00 95.88 73 PHE A CA 1
ATOM 599 C C . PHE A 1 73 ? 3.199 3.219 8.800 1.00 95.88 73 PHE A C 1
ATOM 601 O O . PHE A 1 73 ? 3.095 3.237 10.026 1.00 95.88 73 PHE A O 1
ATOM 608 N N . ALA A 1 74 ? 4.335 3.495 8.167 1.00 96.19 74 ALA A N 1
ATOM 609 C CA . ALA A 1 74 ? 5.511 4.001 8.855 1.00 96.19 74 ALA A CA 1
ATOM 610 C C . ALA A 1 74 ? 6.321 4.950 7.970 1.00 96.19 74 ALA A C 1
ATOM 612 O O . ALA A 1 74 ? 6.409 4.778 6.752 1.00 96.19 74 ALA A O 1
ATOM 613 N N . GLU A 1 75 ? 6.950 5.936 8.600 1.00 96.31 75 GLU A N 1
ATOM 614 C CA . GLU A 1 75 ? 7.930 6.802 7.955 1.00 96.31 75 GLU A CA 1
ATOM 615 C C . GLU A 1 75 ? 9.261 6.060 7.846 1.00 96.31 75 GLU A C 1
ATOM 617 O O . GLU A 1 75 ? 9.811 5.578 8.832 1.00 96.31 75 GLU A O 1
ATOM 622 N N . SER A 1 76 ? 9.821 5.970 6.641 1.00 96.62 76 SER A N 1
ATOM 623 C CA . SER A 1 76 ? 11.052 5.211 6.402 1.00 96.62 76 SER A CA 1
ATOM 624 C C . SER A 1 76 ? 12.280 5.814 7.089 1.00 96.62 76 SER A C 1
ATOM 626 O O . SER A 1 76 ? 13.311 5.149 7.176 1.00 96.62 76 SER A O 1
ATOM 628 N N . ALA A 1 77 ? 12.194 7.091 7.470 1.00 94.00 77 ALA A N 1
ATOM 629 C CA . ALA A 1 77 ? 13.232 7.820 8.186 1.00 94.00 77 ALA A CA 1
ATOM 630 C C . ALA A 1 77 ? 13.229 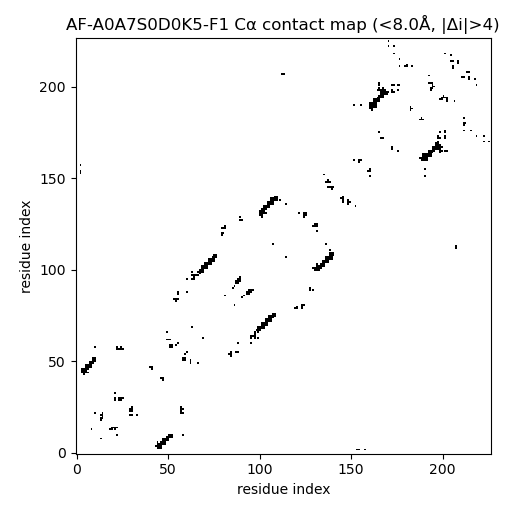7.520 9.695 1.00 94.00 77 ALA A C 1
ATOM 632 O O . ALA A 1 77 ? 14.244 7.749 10.353 1.00 94.00 77 ALA A O 1
ATOM 633 N N . ASP A 1 78 ? 12.128 6.983 10.225 1.00 95.31 78 ASP A N 1
ATOM 634 C CA . ASP A 1 78 ? 12.017 6.632 11.635 1.00 95.31 78 ASP A CA 1
ATOM 635 C C . ASP A 1 78 ? 12.711 5.292 11.934 1.00 95.31 78 ASP A C 1
ATOM 637 O O . ASP A 1 78 ? 12.907 4.455 11.042 1.00 95.31 78 ASP A O 1
ATOM 641 N N . PRO A 1 79 ? 13.081 5.035 13.202 1.00 95.31 79 PRO A N 1
ATOM 642 C CA . PRO A 1 79 ? 13.579 3.730 13.606 1.00 95.31 79 PRO A CA 1
ATOM 643 C C . PRO A 1 79 ? 12.560 2.617 13.291 1.00 95.31 79 PRO A C 1
ATOM 645 O O . PRO A 1 79 ? 11.382 2.764 13.623 1.00 95.31 79 PRO A O 1
ATOM 648 N N . PRO A 1 80 ? 12.989 1.460 12.745 1.00 95.50 80 PRO A N 1
ATOM 649 C CA . PRO A 1 80 ? 12.110 0.351 12.358 1.00 95.50 80 PRO A CA 1
ATOM 650 C C . PRO A 1 80 ? 11.638 -0.477 13.567 1.00 95.50 80 PRO A C 1
ATOM 652 O O . PRO A 1 80 ? 11.719 -1.706 13.582 1.00 95.50 80 PRO A O 1
ATOM 655 N N . VAL A 1 81 ? 11.192 0.191 14.626 1.00 94.00 81 VAL A N 1
ATOM 656 C CA . VAL A 1 81 ? 10.765 -0.426 15.881 1.00 94.00 81 VAL A CA 1
ATOM 657 C C . VAL A 1 81 ? 9.287 -0.801 15.831 1.00 94.00 81 VAL A C 1
ATOM 659 O O . VAL A 1 81 ? 8.500 -0.225 15.083 1.00 94.00 81 VAL A O 1
ATOM 662 N N . ILE A 1 82 ? 8.898 -1.777 16.651 1.00 92.62 82 ILE A N 1
ATOM 663 C CA . ILE A 1 82 ? 7.481 -2.085 16.857 1.00 92.62 82 ILE A CA 1
ATOM 664 C C . ILE A 1 82 ? 6.875 -0.980 17.717 1.00 92.62 82 ILE A C 1
ATOM 666 O O . ILE A 1 82 ? 7.327 -0.776 18.853 1.00 92.62 82 ILE A O 1
ATOM 670 N N . SER A 1 83 ? 5.847 -0.316 17.191 1.00 91.06 83 SER A N 1
ATOM 671 C CA . SER A 1 83 ? 5.086 0.706 17.910 1.00 91.06 83 SER A CA 1
ATOM 672 C C . SER A 1 83 ? 4.352 0.134 19.133 1.00 91.06 83 SER A C 1
ATOM 674 O O . SER A 1 83 ? 4.118 -1.071 19.249 1.00 91.06 83 SER A O 1
ATOM 676 N N . SER A 1 84 ? 3.977 0.994 20.082 1.00 89.69 84 SER A N 1
ATOM 677 C CA . SER A 1 84 ? 3.210 0.574 21.265 1.00 89.69 84 SER A CA 1
ATOM 678 C C . SER A 1 84 ? 1.850 -0.024 20.890 1.00 89.69 84 SER A C 1
ATOM 680 O O . SER A 1 84 ? 1.429 -1.008 21.497 1.00 89.69 84 SER A O 1
ATOM 682 N N . VAL A 1 85 ? 1.198 0.527 19.862 1.00 90.00 85 VAL A N 1
ATOM 683 C CA . VAL A 1 85 ? -0.078 0.029 19.339 1.00 90.00 85 VAL A CA 1
ATOM 684 C C . VAL A 1 85 ? 0.079 -1.343 18.679 1.00 90.00 85 VAL A C 1
ATOM 686 O O . VAL A 1 85 ? -0.678 -2.249 19.011 1.00 90.00 85 VAL A O 1
ATOM 689 N N . GLU A 1 86 ? 1.115 -1.562 17.859 1.00 91.12 86 GLU A N 1
ATOM 690 C CA . GLU A 1 86 ? 1.403 -2.890 17.297 1.00 91.12 86 GLU A CA 1
ATOM 691 C C . GLU A 1 86 ? 1.649 -3.928 18.398 1.00 91.12 86 GLU A C 1
ATOM 693 O O . GLU A 1 86 ? 1.092 -5.024 18.339 1.00 91.12 86 GLU A O 1
ATOM 698 N N . ARG A 1 87 ? 2.433 -3.587 19.435 1.00 89.62 87 ARG A N 1
ATOM 699 C CA . ARG A 1 87 ? 2.643 -4.495 20.577 1.00 89.62 87 ARG A CA 1
ATOM 700 C C . ARG A 1 87 ? 1.324 -4.820 21.263 1.00 89.62 87 ARG A C 1
ATOM 702 O O . ARG A 1 87 ? 1.043 -5.988 21.471 1.00 89.62 87 ARG A O 1
ATOM 709 N N . SER A 1 88 ? 0.504 -3.820 21.577 1.00 88.19 88 SER A N 1
ATOM 710 C CA . SER A 1 88 ? -0.745 -4.037 22.318 1.00 88.19 88 SER A CA 1
ATOM 711 C C . SER A 1 88 ? -1.795 -4.844 21.542 1.00 88.19 88 SER A C 1
ATOM 713 O O . SER A 1 88 ? -2.610 -5.561 22.132 1.00 88.19 88 SER A O 1
ATOM 715 N N . LEU A 1 89 ? -1.796 -4.719 20.212 1.00 88.12 89 LEU A N 1
ATOM 716 C CA . LEU A 1 89 ? -2.759 -5.393 19.345 1.00 88.12 89 LEU A CA 1
ATOM 717 C C . LEU A 1 89 ? -2.314 -6.803 18.959 1.00 88.12 89 LEU A C 1
ATOM 719 O O . LEU A 1 89 ? -3.164 -7.689 18.891 1.00 88.12 89 LEU A O 1
ATOM 723 N N . PHE A 1 90 ? -1.016 -7.019 18.732 1.00 85.88 90 PHE A N 1
ATOM 724 C CA . PHE A 1 90 ? -0.493 -8.260 18.149 1.00 85.88 90 PHE A CA 1
ATOM 725 C C . PHE A 1 90 ? 0.408 -9.075 19.089 1.00 85.88 90 PHE A C 1
ATOM 727 O O . PHE A 1 90 ? 0.754 -10.207 18.759 1.00 85.88 90 PHE A O 1
ATOM 734 N N . GLN A 1 91 ? 0.759 -8.559 20.273 1.00 80.50 91 GLN A N 1
ATOM 735 C CA . GLN A 1 91 ? 1.586 -9.253 21.264 1.00 80.50 91 GLN A CA 1
ATOM 736 C C . GLN A 1 91 ? 0.955 -9.236 22.675 1.00 80.50 91 GLN A C 1
ATOM 738 O O . GLN A 1 91 ? 0.397 -8.238 23.119 1.00 80.50 91 GLN A O 1
ATOM 743 N N . GLY A 1 92 ? 1.082 -10.342 23.419 1.00 70.25 92 GLY A N 1
ATOM 744 C CA . GLY A 1 92 ? 0.677 -10.443 24.831 1.00 70.25 92 GLY A CA 1
ATOM 745 C C . GLY A 1 92 ? -0.628 -11.212 25.076 1.00 70.25 92 GLY A C 1
ATOM 746 O O . GLY A 1 92 ? -1.093 -11.969 24.230 1.00 70.25 92 GLY A O 1
ATOM 747 N N . GLU A 1 93 ? -1.220 -11.045 26.259 1.00 62.41 93 GLU A N 1
ATOM 748 C CA . GLU A 1 93 ? -2.416 -11.800 26.681 1.00 62.41 93 GLU A CA 1
ATOM 749 C C . GLU A 1 93 ? -3.718 -11.285 26.046 1.00 62.41 93 GLU A C 1
ATOM 751 O O . GLU A 1 93 ? -4.695 -12.019 25.914 1.00 62.41 93 GLU A O 1
ATOM 756 N N . ARG A 1 94 ? -3.738 -10.015 25.622 1.00 69.94 94 ARG A N 1
ATOM 757 C CA . ARG A 1 94 ? -4.913 -9.333 25.050 1.00 69.94 94 ARG A CA 1
ATOM 758 C C . ARG A 1 94 ? -4.785 -9.095 23.545 1.00 69.94 94 ARG A C 1
ATOM 760 O O . ARG A 1 94 ? -5.217 -8.058 23.044 1.00 69.94 94 ARG A O 1
ATOM 767 N N . VAL A 1 95 ? -4.204 -10.044 22.818 1.00 79.19 95 VAL A N 1
ATOM 768 C CA . VAL A 1 95 ? -4.042 -9.952 21.359 1.00 79.19 95 VAL A CA 1
ATOM 769 C C . VAL A 1 95 ? -5.399 -9.910 20.659 1.00 79.19 95 VAL A C 1
ATOM 771 O O . VAL A 1 95 ? -6.312 -10.682 20.964 1.00 79.19 95 VAL A O 1
ATOM 774 N N . CYS A 1 96 ? -5.536 -9.012 19.687 1.00 78.50 96 CYS A N 1
ATOM 775 C CA . CYS A 1 96 ? -6.605 -9.095 18.707 1.00 78.50 96 CYS A CA 1
ATOM 776 C C . CYS A 1 96 ? -6.281 -10.237 17.748 1.00 78.50 96 CYS A C 1
ATOM 778 O O . CYS A 1 96 ? -5.412 -10.116 16.889 1.00 78.50 96 CYS A O 1
ATOM 780 N N . ARG A 1 97 ? -6.987 -11.360 17.902 1.00 77.62 97 ARG A N 1
ATOM 781 C CA . ARG A 1 97 ? -6.972 -12.416 16.890 1.00 77.62 97 ARG A CA 1
ATOM 782 C C . ARG A 1 97 ? -7.576 -11.842 15.612 1.00 77.62 97 ARG A C 1
ATOM 784 O O . ARG A 1 97 ? -8.706 -11.364 15.638 1.00 77.62 97 ARG A O 1
ATOM 791 N N . THR A 1 98 ? -6.801 -11.874 14.541 1.00 82.25 98 THR A N 1
ATOM 792 C CA . THR A 1 98 ? -7.210 -11.456 13.204 1.00 82.25 98 THR A CA 1
ATOM 793 C C . THR A 1 98 ? -6.654 -12.456 12.199 1.00 82.25 98 THR A C 1
ATOM 795 O O . THR A 1 98 ? -5.586 -13.033 12.423 1.00 82.25 98 THR A O 1
ATOM 798 N N . LEU A 1 99 ? -7.409 -12.694 11.131 1.00 83.12 99 LEU A N 1
ATOM 799 C CA . LEU A 1 99 ? -6.972 -13.475 9.974 1.00 83.12 99 LEU A CA 1
ATOM 800 C C . LEU A 1 99 ? -6.564 -12.566 8.808 1.00 83.12 99 LEU A C 1
ATOM 802 O O . LEU A 1 99 ? -6.227 -13.075 7.744 1.00 83.12 99 LEU A O 1
ATOM 806 N N . ALA A 1 100 ? -6.590 -11.246 9.020 1.00 90.25 100 ALA A N 1
ATOM 807 C CA . ALA A 1 100 ? -6.334 -10.262 7.989 1.00 90.25 100 ALA A CA 1
ATOM 808 C C . ALA A 1 100 ? -4.924 -10.378 7.414 1.00 90.25 100 ALA A C 1
ATOM 810 O O . ALA A 1 100 ? -3.935 -10.495 8.152 1.00 90.25 100 ALA A O 1
ATOM 811 N N . ASP A 1 101 ? -4.819 -10.221 6.099 1.00 90.88 101 ASP A N 1
ATOM 812 C CA . ASP A 1 101 ? -3.525 -9.999 5.473 1.00 90.88 101 ASP A CA 1
ATOM 813 C C . ASP A 1 101 ? -3.003 -8.623 5.893 1.00 90.88 101 ASP A C 1
ATOM 815 O O . ASP A 1 101 ? -3.655 -7.593 5.706 1.00 90.88 101 ASP A O 1
ATOM 819 N N . THR A 1 102 ? -1.816 -8.606 6.495 1.00 93.19 102 THR A N 1
ATOM 820 C CA . THR A 1 102 ? -1.184 -7.373 6.968 1.00 93.19 102 THR A CA 1
ATOM 821 C C . THR A 1 102 ? -0.105 -6.930 5.989 1.00 93.19 102 THR A C 1
ATOM 823 O O . THR A 1 102 ? 0.840 -7.669 5.722 1.00 93.19 102 THR A O 1
ATOM 826 N N . GLU A 1 103 ? -0.194 -5.699 5.502 1.00 95.69 103 GLU A N 1
ATOM 827 C CA . GLU A 1 103 ? 0.765 -5.102 4.575 1.00 95.69 103 GLU A CA 1
ATOM 828 C C . GLU A 1 103 ? 1.431 -3.879 5.209 1.00 95.69 103 GLU A C 1
ATOM 830 O O . GLU A 1 103 ? 0.812 -3.139 5.974 1.00 95.69 103 GLU A O 1
ATOM 835 N N . LEU A 1 104 ? 2.706 -3.647 4.899 1.00 97.12 104 LEU A N 1
ATOM 836 C CA . LEU A 1 104 ? 3.457 -2.503 5.415 1.00 97.12 104 LEU A CA 1
ATOM 837 C C . LEU A 1 104 ? 3.634 -1.442 4.329 1.00 97.12 104 LEU A C 1
ATOM 839 O O . LEU A 1 104 ? 4.254 -1.697 3.303 1.00 97.12 104 LEU A O 1
ATOM 843 N N . VAL A 1 105 ? 3.164 -0.227 4.575 1.00 97.88 105 VAL A N 1
ATOM 844 C CA . VAL A 1 105 ? 3.378 0.945 3.727 1.00 97.88 105 VAL A CA 1
ATOM 845 C C . VAL A 1 105 ? 4.491 1.797 4.333 1.00 97.88 105 VAL A C 1
ATOM 847 O O . VAL A 1 105 ? 4.328 2.405 5.389 1.00 97.88 105 VAL A O 1
ATOM 850 N N . LEU A 1 106 ? 5.635 1.847 3.653 1.00 98.00 106 LEU A N 1
ATOM 851 C CA . LEU A 1 106 ? 6.763 2.695 4.024 1.00 98.00 106 LEU A CA 1
ATOM 852 C C . LEU A 1 106 ? 6.720 3.992 3.222 1.00 98.00 106 LEU A C 1
ATOM 854 O O . LEU A 1 106 ? 6.821 3.963 1.991 1.00 98.00 106 LEU A O 1
ATOM 858 N N . LEU A 1 107 ? 6.615 5.115 3.927 1.00 97.50 107 LEU A N 1
ATOM 859 C CA . LEU A 1 107 ? 6.619 6.464 3.371 1.00 97.50 107 LEU A CA 1
ATOM 860 C C . LEU A 1 107 ? 8.055 6.987 3.310 1.00 97.50 107 LEU A C 1
ATOM 862 O O . LEU A 1 107 ? 8.728 7.103 4.327 1.00 97.50 107 LEU A O 1
ATOM 866 N N . HIS A 1 108 ? 8.538 7.288 2.109 1.00 96.88 108 HIS A N 1
ATOM 867 C CA . HIS A 1 108 ? 9.909 7.730 1.860 1.00 96.88 108 HIS A CA 1
ATOM 868 C C . HIS A 1 108 ? 9.951 9.235 1.593 1.00 96.88 108 HIS A C 1
ATOM 870 O O . HIS A 1 108 ? 9.060 9.750 0.912 1.00 96.88 108 HIS A O 1
ATOM 876 N N . PRO A 1 109 ? 11.003 9.948 2.032 1.00 95.50 109 PRO A N 1
ATOM 877 C CA . PRO A 1 109 ? 11.236 11.332 1.631 1.00 95.50 109 PRO A CA 1
ATOM 878 C C . PRO A 1 109 ? 11.260 11.504 0.100 1.00 95.50 109 PRO A C 1
ATOM 880 O O . PRO A 1 109 ? 11.713 10.586 -0.597 1.00 95.50 109 PRO A O 1
ATOM 883 N N . PRO A 1 110 ? 10.882 12.682 -0.438 1.00 93.38 110 PRO A N 1
ATOM 884 C CA . PRO A 1 110 ? 10.875 12.941 -1.883 1.00 93.38 110 PRO A CA 1
ATOM 885 C C . PRO A 1 110 ? 12.225 12.719 -2.580 1.00 93.38 110 PRO A C 1
ATOM 887 O O . PRO A 1 110 ? 12.272 12.354 -3.753 1.00 93.38 110 PRO A O 1
ATOM 890 N N . SER A 1 111 ? 13.332 12.885 -1.852 1.00 92.62 111 SER A N 1
ATOM 891 C CA . SER A 1 111 ? 14.702 12.670 -2.337 1.00 92.62 111 SER A CA 1
ATOM 892 C C . SER A 1 111 ? 15.087 11.194 -2.504 1.00 92.62 111 SER A C 1
ATOM 894 O O . SER A 1 111 ? 16.146 10.884 -3.051 1.00 92.62 111 SER A O 1
ATOM 896 N N . THR A 1 112 ? 14.251 10.258 -2.049 1.00 93.69 112 THR A N 1
ATOM 897 C CA . THR A 1 112 ? 14.597 8.833 -2.021 1.00 93.69 112 THR A CA 1
ATOM 898 C C . THR A 1 112 ? 14.551 8.226 -3.416 1.00 93.69 112 THR A C 1
ATOM 900 O O . THR A 1 112 ? 13.484 7.867 -3.914 1.00 93.69 112 THR A O 1
ATOM 903 N N . PHE A 1 113 ? 15.713 8.051 -4.045 1.00 89.75 113 PHE A N 1
ATOM 904 C CA . PHE A 1 113 ? 15.796 7.428 -5.367 1.00 89.75 113 PHE A CA 1
ATOM 905 C C . PHE A 1 113 ? 15.386 5.947 -5.344 1.00 89.75 113 PHE A C 1
ATOM 907 O O . PHE A 1 113 ? 14.504 5.543 -6.097 1.00 89.75 113 PHE A O 1
ATOM 914 N N . LEU A 1 114 ? 15.959 5.161 -4.433 1.00 92.00 114 LEU A N 1
ATOM 915 C CA . LEU A 1 114 ? 15.624 3.752 -4.230 1.00 92.00 114 LEU A CA 1
ATOM 916 C C . LEU A 1 114 ? 15.366 3.486 -2.747 1.00 92.00 114 LEU A C 1
ATOM 918 O O . LEU A 1 114 ? 16.133 3.986 -1.915 1.00 92.00 114 LEU A O 1
ATOM 922 N N . PRO A 1 115 ? 14.338 2.691 -2.403 1.00 93.44 115 PRO A N 1
ATOM 923 C CA . PRO A 1 115 ? 14.151 2.253 -1.032 1.00 93.44 115 PRO A CA 1
ATOM 924 C C . PRO A 1 115 ? 15.318 1.360 -0.601 1.00 93.44 115 PRO A C 1
ATOM 926 O O . PRO A 1 115 ? 15.869 0.593 -1.393 1.00 93.44 115 PRO A O 1
ATOM 929 N N . LYS A 1 116 ? 15.694 1.453 0.672 1.00 92.56 116 LYS A N 1
ATOM 930 C CA . LYS A 1 116 ? 16.764 0.652 1.276 1.00 92.56 116 LYS A CA 1
ATOM 931 C C . LYS A 1 116 ? 16.298 0.090 2.612 1.00 92.56 116 LYS A C 1
ATOM 933 O O . LYS A 1 116 ? 15.347 0.589 3.205 1.00 92.56 116 LYS A O 1
ATOM 938 N N . ASN A 1 117 ? 17.001 -0.934 3.092 1.00 93.12 117 ASN A N 1
ATOM 939 C CA . ASN A 1 117 ? 16.826 -1.501 4.430 1.00 93.12 117 ASN A CA 1
ATOM 940 C C . ASN A 1 117 ? 15.412 -2.027 4.748 1.00 93.12 117 ASN A C 1
ATOM 942 O O . ASN A 1 117 ? 15.052 -2.131 5.912 1.00 93.12 117 ASN A O 1
ATOM 946 N N . THR A 1 118 ? 14.620 -2.457 3.760 1.00 95.75 118 THR A N 1
ATOM 947 C CA . THR A 1 118 ? 13.283 -3.041 4.004 1.00 95.75 118 THR A CA 1
ATOM 948 C C . THR A 1 118 ? 13.317 -4.214 4.994 1.00 95.75 118 THR A C 1
ATOM 950 O O . THR A 1 118 ? 12.422 -4.371 5.820 1.00 95.75 118 THR A O 1
ATOM 953 N N . ALA A 1 119 ? 14.391 -5.010 4.989 1.00 95.25 119 ALA A N 1
ATOM 954 C CA . ALA A 1 119 ? 14.552 -6.130 5.914 1.00 95.25 119 ALA A CA 1
ATOM 955 C C . ALA A 1 119 ? 14.583 -5.714 7.399 1.00 95.25 119 ALA A C 1
ATOM 957 O O . ALA A 1 119 ? 14.133 -6.490 8.244 1.00 95.25 119 ALA A O 1
ATOM 958 N N . SER A 1 120 ? 15.083 -4.518 7.744 1.00 96.31 120 SER A N 1
ATOM 959 C CA . SER A 1 120 ? 15.101 -4.060 9.142 1.00 96.31 120 SER A CA 1
ATOM 960 C C . SER A 1 120 ? 13.696 -3.761 9.667 1.00 96.31 120 SER A C 1
ATOM 962 O O . SER A 1 120 ? 13.450 -3.960 10.851 1.00 96.31 120 SER A O 1
ATOM 964 N N . TRP A 1 121 ? 12.766 -3.382 8.787 1.00 96.44 121 TRP A N 1
ATOM 965 C CA . TRP A 1 121 ? 11.351 -3.187 9.108 1.00 96.44 121 TRP A CA 1
ATOM 966 C C . TRP A 1 121 ? 10.592 -4.505 9.296 1.00 96.44 121 TRP A C 1
ATOM 968 O O . TRP A 1 121 ? 9.671 -4.582 10.112 1.00 96.44 121 TRP A O 1
ATOM 978 N N . LEU A 1 122 ? 10.985 -5.558 8.575 1.00 95.38 122 LEU A N 1
ATOM 979 C CA . LEU A 1 122 ? 10.311 -6.859 8.617 1.00 95.38 122 LEU A CA 1
ATOM 980 C C . LEU A 1 122 ? 10.755 -7.731 9.796 1.00 95.38 122 LEU A C 1
ATOM 982 O O . LEU A 1 122 ? 9.919 -8.357 10.446 1.00 95.38 122 LEU A O 1
ATOM 986 N N . ARG A 1 123 ? 12.058 -7.763 10.107 1.00 94.12 123 ARG A N 1
ATOM 987 C CA . ARG A 1 123 ? 12.624 -8.668 11.129 1.00 94.12 123 ARG A CA 1
ATOM 988 C C . ARG A 1 123 ? 11.953 -8.545 12.509 1.00 94.12 123 ARG A C 1
ATOM 990 O O . ARG A 1 123 ? 11.638 -9.583 13.089 1.00 94.12 123 ARG A O 1
ATOM 997 N N . PRO A 1 124 ? 11.703 -7.342 13.065 1.00 92.94 124 PRO A N 1
ATOM 998 C CA . PRO A 1 124 ? 11.022 -7.218 14.353 1.00 92.94 124 PRO A CA 1
ATOM 999 C C . PRO A 1 124 ? 9.590 -7.766 14.320 1.00 92.94 124 PRO A C 1
ATOM 1001 O O . PRO A 1 124 ? 9.179 -8.430 15.265 1.00 92.94 124 PRO A O 1
ATOM 1004 N N . ARG A 1 125 ? 8.854 -7.558 13.220 1.00 92.75 125 ARG A N 1
ATOM 1005 C CA . ARG A 1 125 ? 7.456 -8.005 13.061 1.00 92.75 125 ARG A CA 1
ATOM 1006 C C . ARG A 1 125 ? 7.362 -9.520 12.909 1.00 92.75 125 ARG A C 1
ATOM 1008 O O . ARG A 1 125 ? 6.526 -10.154 13.544 1.00 92.75 125 ARG A O 1
ATOM 1015 N N . GLN A 1 126 ? 8.312 -10.116 12.190 1.00 88.88 126 GLN A N 1
ATOM 1016 C CA . GLN A 1 126 ? 8.455 -11.571 12.106 1.00 88.88 126 GLN A CA 1
ATOM 1017 C C . GLN A 1 126 ? 8.695 -12.210 13.481 1.00 88.88 126 GLN A C 1
ATOM 1019 O O . GLN A 1 126 ? 8.098 -13.240 13.785 1.00 88.88 126 GLN A O 1
ATOM 1024 N N . ARG A 1 127 ? 9.504 -11.586 14.352 1.00 87.25 127 ARG A N 1
A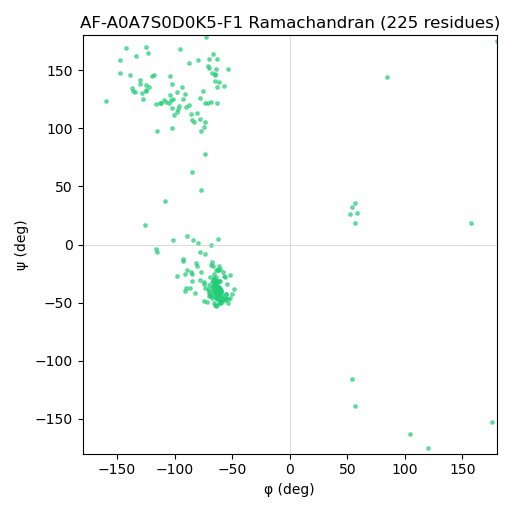TOM 1025 C CA . ARG A 1 127 ? 9.708 -12.065 15.736 1.00 87.25 127 ARG A CA 1
ATOM 1026 C C . ARG A 1 127 ? 8.434 -12.016 16.579 1.00 87.25 127 ARG A C 1
ATOM 1028 O O . ARG A 1 127 ? 8.279 -12.837 17.477 1.00 87.25 127 ARG A O 1
ATOM 1035 N N . LEU A 1 128 ? 7.514 -11.104 16.266 1.00 82.94 128 LEU A N 1
ATOM 1036 C CA . LEU A 1 128 ? 6.182 -11.045 16.875 1.00 82.94 128 LEU A CA 1
ATOM 1037 C C . LEU A 1 128 ? 5.189 -12.048 16.286 1.00 82.94 128 LEU A C 1
ATOM 1039 O O . LEU A 1 128 ? 4.034 -12.056 16.695 1.00 82.94 128 LEU A O 1
ATOM 1043 N N . LYS A 1 129 ? 5.610 -12.874 15.320 1.00 83.88 129 LYS A N 1
ATOM 1044 C CA . LYS A 1 129 ? 4.722 -13.720 14.510 1.00 83.88 129 LYS A CA 1
ATOM 1045 C C . LYS A 1 129 ? 3.639 -12.915 13.774 1.00 83.88 129 LYS A C 1
ATOM 1047 O O . LYS A 1 129 ? 2.661 -13.491 13.306 1.00 83.88 129 LYS A O 1
ATOM 1052 N N . LEU A 1 130 ? 3.833 -11.602 13.625 1.00 85.31 130 LEU A N 1
ATOM 1053 C CA . LEU A 1 130 ? 2.996 -10.758 12.788 1.00 85.31 130 LEU A CA 1
ATOM 1054 C C . LEU A 1 130 ? 3.415 -10.979 11.334 1.00 85.31 130 LEU A C 1
ATOM 1056 O O . LEU A 1 130 ? 4.503 -10.575 10.911 1.00 85.31 130 LEU A O 1
ATOM 1060 N N . LYS A 1 131 ? 2.561 -11.668 10.577 1.00 84.38 131 LYS A N 1
ATOM 1061 C CA . LYS A 1 131 ? 2.806 -11.989 9.172 1.00 84.38 131 LYS A CA 1
ATOM 1062 C C . LYS A 1 131 ? 2.549 -10.751 8.312 1.00 84.38 131 LYS A C 1
ATOM 1064 O O . LYS A 1 131 ? 1.415 -10.479 7.942 1.00 84.38 131 LYS A O 1
ATOM 1069 N N . VAL A 1 132 ? 3.615 -10.030 7.973 1.00 92.81 132 VAL A N 1
ATOM 1070 C CA . VAL A 1 132 ? 3.568 -9.000 6.927 1.00 92.81 132 VAL A CA 1
ATOM 1071 C C . VAL A 1 132 ? 3.677 -9.690 5.567 1.00 92.81 132 VAL A C 1
ATOM 1073 O O . VAL A 1 132 ? 4.709 -10.297 5.276 1.00 92.81 132 VAL A O 1
ATOM 1076 N N . THR A 1 133 ? 2.617 -9.644 4.763 1.00 92.81 133 THR A N 1
ATOM 1077 C CA . THR A 1 133 ? 2.513 -10.354 3.477 1.00 92.81 133 THR A CA 1
ATOM 1078 C C . THR A 1 133 ? 3.126 -9.573 2.322 1.00 92.81 133 THR A C 1
ATOM 1080 O O . THR A 1 133 ? 3.688 -10.176 1.408 1.00 92.81 133 THR A O 1
ATOM 1083 N N . SER A 1 134 ? 3.081 -8.243 2.377 1.00 94.12 134 SER A N 1
ATOM 1084 C CA . SER A 1 134 ? 3.653 -7.373 1.352 1.00 94.12 134 SER A CA 1
ATOM 1085 C C . SER A 1 134 ? 4.187 -6.061 1.942 1.00 94.12 134 SER A C 1
ATOM 1087 O O . SER A 1 134 ? 3.840 -5.660 3.058 1.00 94.12 134 SER A O 1
ATOM 1089 N N . VAL A 1 135 ? 5.090 -5.407 1.202 1.00 96.75 135 VAL A N 1
ATOM 1090 C CA . VAL A 1 135 ? 5.617 -4.081 1.548 1.00 96.75 135 VAL A CA 1
ATOM 1091 C C . VAL A 1 135 ? 5.451 -3.141 0.365 1.00 96.75 135 VAL A C 1
ATOM 1093 O O . VAL A 1 135 ? 5.968 -3.398 -0.723 1.00 96.75 135 VAL A O 1
ATOM 1096 N N . HIS A 1 136 ? 4.794 -2.013 0.603 1.00 96.94 136 HIS A N 1
ATOM 1097 C CA . HIS A 1 136 ? 4.612 -0.945 -0.367 1.00 96.94 136 HIS A CA 1
ATOM 1098 C C . HIS A 1 136 ? 5.553 0.207 -0.056 1.00 96.94 136 HIS A C 1
ATOM 1100 O O . HIS A 1 136 ? 5.538 0.773 1.033 1.00 96.94 136 HIS A O 1
ATOM 1106 N N . HIS A 1 137 ? 6.366 0.581 -1.035 1.00 96.31 137 HIS A N 1
ATOM 1107 C CA . HIS A 1 137 ? 7.237 1.743 -0.939 1.00 96.31 137 HIS A CA 1
ATOM 1108 C C . HIS A 1 137 ? 6.576 2.930 -1.636 1.00 96.31 137 HIS A C 1
ATOM 1110 O O . HIS A 1 137 ? 6.406 2.920 -2.858 1.00 96.31 137 HIS A O 1
ATOM 1116 N N . VAL A 1 138 ? 6.226 3.958 -0.866 1.00 96.00 138 VAL A N 1
ATOM 1117 C CA . VAL A 1 138 ? 5.612 5.187 -1.374 1.00 96.00 138 V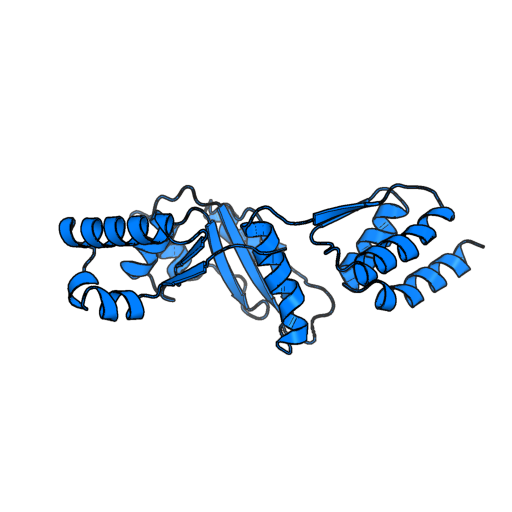AL A CA 1
ATOM 1118 C C . VAL A 1 138 ? 6.604 6.321 -1.215 1.00 96.00 138 VAL A C 1
ATOM 1120 O O . VAL A 1 138 ? 7.046 6.612 -0.110 1.00 96.00 138 VAL A O 1
ATOM 1123 N N . ARG A 1 139 ? 6.968 6.976 -2.316 1.00 94.88 139 ARG A N 1
ATOM 1124 C CA . ARG A 1 139 ? 7.770 8.199 -2.254 1.00 94.88 139 ARG A CA 1
ATOM 1125 C C . ARG A 1 139 ? 6.830 9.386 -2.097 1.00 94.88 139 ARG A C 1
ATOM 1127 O O . ARG A 1 139 ? 6.016 9.605 -2.993 1.00 94.88 139 ARG A O 1
ATOM 1134 N N . LYS A 1 140 ? 6.980 10.136 -1.004 1.00 94.56 140 LYS A N 1
ATOM 1135 C CA . LYS A 1 140 ? 6.233 11.373 -0.770 1.00 94.56 140 LYS A CA 1
ATOM 1136 C C . LYS A 1 140 ? 6.590 12.430 -1.815 1.00 94.56 140 LYS A C 1
ATOM 1138 O O . LYS A 1 140 ? 7.706 12.430 -2.342 1.00 94.56 140 LYS A O 1
ATOM 1143 N N . GLY A 1 141 ? 5.667 13.327 -2.121 1.00 91.94 141 GLY A N 1
ATOM 1144 C CA . GLY A 1 141 ? 5.845 14.350 -3.145 1.00 91.94 141 GLY A CA 1
ATOM 1145 C C . GLY A 1 141 ? 4.581 15.169 -3.360 1.00 91.94 141 GLY A C 1
ATOM 1146 O O . GLY A 1 141 ? 3.766 15.328 -2.460 1.00 91.94 141 GLY A O 1
ATOM 1147 N N . THR A 1 142 ? 4.409 15.705 -4.565 1.00 90.81 142 THR A N 1
ATOM 1148 C CA . THR A 1 142 ? 3.134 16.331 -4.936 1.00 90.81 142 THR A CA 1
ATOM 1149 C C . THR A 1 142 ? 2.041 15.276 -5.088 1.00 90.81 142 THR A C 1
ATOM 1151 O O . THR A 1 142 ? 2.330 14.111 -5.370 1.00 90.81 142 THR A O 1
ATOM 1154 N N . GLU A 1 143 ? 0.775 15.685 -5.002 1.00 86.50 143 GLU A N 1
ATOM 1155 C CA . GLU A 1 143 ? -0.371 14.789 -5.212 1.00 86.50 143 GLU A CA 1
ATOM 1156 C C . GLU A 1 143 ? -0.242 13.988 -6.521 1.00 86.50 143 GLU A C 1
ATOM 1158 O O . GLU A 1 143 ? -0.443 12.775 -6.550 1.00 86.50 143 GLU A O 1
ATOM 1163 N N . ILE A 1 144 ? 0.194 14.642 -7.602 1.00 84.69 144 ILE A N 1
ATOM 1164 C CA . ILE A 1 144 ? 0.412 14.011 -8.911 1.00 84.69 144 ILE A CA 1
ATOM 1165 C C . ILE A 1 144 ? 1.503 12.931 -8.840 1.00 84.69 144 ILE A C 1
ATOM 1167 O O . ILE A 1 144 ? 1.354 11.857 -9.428 1.00 84.69 144 ILE A O 1
ATOM 1171 N N . GLN A 1 145 ? 2.601 13.200 -8.128 1.00 86.44 145 GLN A N 1
ATOM 1172 C CA . GLN A 1 145 ? 3.717 12.264 -7.980 1.00 86.44 145 GLN A CA 1
ATOM 1173 C C . GLN A 1 145 ? 3.339 11.061 -7.114 1.00 86.44 145 GLN A C 1
ATOM 1175 O O . GLN A 1 145 ? 3.713 9.929 -7.433 1.00 86.44 145 GLN A O 1
ATOM 1180 N N . GLU A 1 146 ? 2.581 11.296 -6.047 1.00 91.00 146 GLU A N 1
ATOM 1181 C CA . GLU A 1 146 ? 2.142 10.256 -5.123 1.00 91.00 146 GLU A CA 1
ATOM 1182 C C . GLU A 1 146 ? 1.030 9.381 -5.707 1.00 91.00 146 GLU A C 1
ATOM 1184 O O . GLU A 1 146 ? 1.004 8.168 -5.478 1.00 91.00 146 GLU A O 1
ATOM 1189 N N . LYS A 1 147 ? 0.152 9.966 -6.534 1.00 91.75 147 LYS A N 1
ATOM 1190 C CA . LYS A 1 147 ? -1.022 9.304 -7.121 1.00 91.75 147 LYS A CA 1
ATOM 1191 C C . LYS A 1 147 ? -0.701 7.952 -7.740 1.00 91.75 147 LYS A C 1
ATOM 1193 O O . LYS A 1 147 ? -1.494 7.025 -7.598 1.00 91.75 147 LYS A O 1
ATOM 1198 N N . ARG A 1 148 ? 0.447 7.791 -8.408 1.00 90.69 148 ARG A N 1
ATOM 1199 C CA . ARG A 1 148 ? 0.829 6.504 -9.022 1.00 90.69 148 ARG A CA 1
ATOM 1200 C C . ARG A 1 148 ? 1.008 5.383 -7.993 1.00 90.69 148 ARG A C 1
ATOM 1202 O O . ARG A 1 148 ? 0.650 4.245 -8.288 1.00 90.69 148 ARG A O 1
ATOM 1209 N N . PHE A 1 149 ? 1.537 5.700 -6.810 1.00 94.81 149 PHE A N 1
ATOM 1210 C CA . PHE A 1 149 ? 1.781 4.737 -5.739 1.00 94.81 149 PHE A CA 1
ATOM 1211 C C . PHE A 1 149 ? 0.466 4.353 -5.069 1.00 94.81 149 PHE A C 1
ATOM 1213 O O . PHE A 1 149 ? 0.148 3.170 -4.995 1.00 94.81 149 PHE A O 1
ATOM 1220 N N . TRP A 1 150 ? -0.348 5.345 -4.701 1.00 95.06 150 TRP A N 1
ATOM 1221 C CA . TRP A 1 150 ? -1.672 5.106 -4.126 1.00 95.06 150 TRP A CA 1
ATOM 1222 C C . TRP A 1 150 ? -2.588 4.359 -5.088 1.00 95.06 150 TRP A C 1
ATOM 1224 O O . TRP A 1 150 ? -3.264 3.415 -4.697 1.00 95.06 150 TRP A O 1
ATOM 1234 N N . SER A 1 151 ? -2.539 4.697 -6.378 1.00 94.44 151 SER A N 1
ATOM 1235 C CA . SER A 1 151 ? -3.310 3.982 -7.396 1.00 94.44 151 SER A CA 1
ATOM 1236 C C . SER A 1 151 ? -2.844 2.533 -7.561 1.00 94.44 151 SER A C 1
ATOM 1238 O O . SER A 1 151 ? -3.674 1.669 -7.822 1.00 94.44 151 SER A O 1
ATOM 1240 N N . ARG A 1 152 ? -1.538 2.251 -7.423 1.00 95.19 152 ARG A N 1
ATOM 1241 C CA . ARG A 1 152 ? -1.012 0.877 -7.425 1.00 95.19 152 ARG A CA 1
ATOM 1242 C C . ARG A 1 152 ? -1.521 0.106 -6.213 1.00 95.19 152 ARG A C 1
ATOM 1244 O O . ARG A 1 152 ? -2.099 -0.954 -6.406 1.00 95.19 152 ARG A O 1
ATOM 1251 N N . ILE A 1 153 ? -1.362 0.649 -5.005 1.00 96.06 153 ILE A N 1
ATOM 1252 C CA . ILE A 1 153 ? -1.845 0.017 -3.765 1.00 96.06 153 ILE A CA 1
ATOM 1253 C C . ILE A 1 153 ? -3.347 -0.259 -3.873 1.00 96.06 153 ILE A C 1
ATOM 1255 O O . ILE A 1 153 ? -3.782 -1.383 -3.662 1.00 96.06 153 ILE A O 1
ATOM 1259 N N . ALA A 1 154 ? -4.132 0.724 -4.316 1.00 95.31 154 ALA A N 1
ATOM 1260 C CA . ALA A 1 154 ? -5.567 0.559 -4.496 1.00 95.31 154 ALA A CA 1
ATOM 1261 C C . ALA A 1 154 ? -5.908 -0.554 -5.503 1.00 95.31 154 ALA A C 1
ATOM 1263 O O . ALA A 1 154 ? -6.816 -1.338 -5.245 1.00 95.31 154 ALA A O 1
ATOM 1264 N N . ARG A 1 155 ? -5.179 -0.679 -6.625 1.00 95.62 155 ARG A N 1
ATOM 1265 C CA . ARG A 1 155 ? -5.362 -1.786 -7.586 1.00 95.62 155 ARG A CA 1
ATOM 1266 C C . ARG A 1 155 ? -4.960 -3.147 -7.018 1.00 95.62 155 ARG A C 1
ATOM 1268 O O . ARG A 1 155 ? -5.624 -4.130 -7.331 1.00 95.62 155 ARG A O 1
ATOM 1275 N N . VAL A 1 156 ? -3.905 -3.205 -6.204 1.00 94.69 156 VAL A N 1
ATOM 1276 C CA . VAL A 1 156 ? -3.474 -4.435 -5.521 1.00 94.69 156 VAL A CA 1
ATOM 1277 C C . VAL A 1 156 ? -4.554 -4.891 -4.545 1.00 94.69 156 VAL A C 1
ATOM 1279 O O . VAL A 1 156 ? -5.054 -6.002 -4.680 1.00 94.69 156 VAL A O 1
ATOM 1282 N N . LEU A 1 157 ? -4.994 -4.001 -3.653 1.00 93.38 157 LEU A N 1
ATOM 1283 C CA . LEU A 1 157 ? -6.026 -4.292 -2.653 1.00 93.38 157 LEU A CA 1
ATOM 1284 C C . LEU A 1 157 ? -7.386 -4.622 -3.27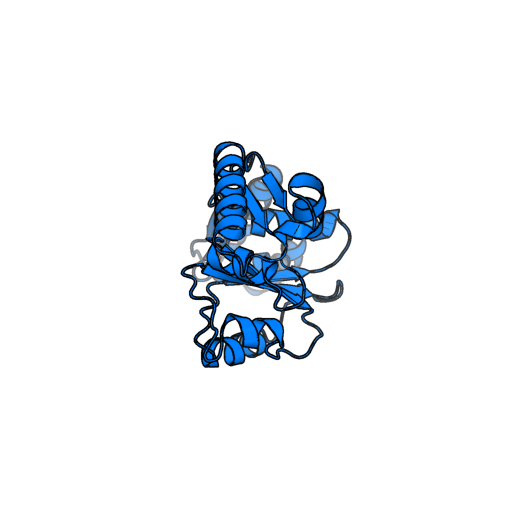6 1.00 93.38 157 LEU A C 1
ATOM 1286 O O . LEU A 1 157 ? -8.143 -5.416 -2.735 1.00 93.38 157 LEU A O 1
ATOM 1290 N N . SER A 1 158 ? -7.699 -4.043 -4.437 1.00 93.31 158 SER A N 1
ATOM 1291 C CA . SER A 1 158 ? -8.939 -4.344 -5.163 1.00 93.31 158 SER A CA 1
ATOM 1292 C C . SER A 1 158 ? -8.833 -5.512 -6.145 1.00 93.31 158 SER A C 1
ATOM 1294 O O . SER A 1 158 ? -9.793 -5.763 -6.876 1.00 93.31 158 SER A O 1
ATOM 1296 N N . GLN A 1 159 ? -7.702 -6.228 -6.148 1.00 92.50 159 GLN A N 1
ATOM 1297 C CA . GLN A 1 159 ? -7.439 -7.407 -6.982 1.00 92.50 159 GLN A CA 1
ATOM 1298 C C . GLN A 1 159 ? -7.585 -7.158 -8.493 1.00 92.50 159 GLN A C 1
ATOM 1300 O O . GLN A 1 159 ? -8.023 -8.016 -9.254 1.00 92.50 159 GLN A O 1
ATOM 1305 N N . ILE A 1 160 ? -7.196 -5.967 -8.948 1.00 94.38 160 ILE A N 1
ATOM 1306 C CA . ILE A 1 160 ? -7.189 -5.576 -10.371 1.00 94.38 160 ILE A CA 1
ATOM 1307 C C . ILE A 1 160 ? -5.815 -5.064 -10.825 1.00 94.38 160 ILE A C 1
ATOM 1309 O O . ILE A 1 160 ? -5.703 -4.351 -11.826 1.00 94.38 160 ILE A O 1
ATOM 1313 N N . ALA A 1 161 ? -4.771 -5.355 -10.050 1.00 95.62 161 ALA A N 1
ATOM 1314 C CA . ALA A 1 161 ? -3.402 -4.999 -10.385 1.00 95.62 161 ALA A CA 1
ATOM 1315 C C . ALA A 1 161 ? -2.924 -5.738 -11.640 1.00 95.62 161 ALA A C 1
ATOM 1317 O O . ALA A 1 161 ? -3.288 -6.886 -11.888 1.00 95.62 161 ALA A O 1
ATOM 1318 N N . VAL A 1 162 ? -2.071 -5.075 -12.418 1.00 96.50 162 VAL A N 1
ATOM 1319 C CA . VAL A 1 162 ? -1.532 -5.621 -13.668 1.00 96.50 162 VAL A CA 1
ATOM 1320 C C . VAL A 1 162 ? -0.064 -5.998 -13.489 1.00 96.50 162 VAL A C 1
ATOM 1322 O O . VAL A 1 162 ? 0.775 -5.159 -13.146 1.00 96.50 162 VAL A O 1
ATOM 1325 N N . GLY A 1 163 ? 0.251 -7.268 -13.743 1.00 97.06 163 GLY A N 1
ATOM 1326 C CA . GLY A 1 163 ? 1.619 -7.779 -13.794 1.00 97.06 163 GLY A CA 1
ATOM 1327 C C . GLY A 1 163 ? 2.145 -7.860 -15.225 1.00 97.06 163 GLY A C 1
ATOM 1328 O O . GLY A 1 163 ? 1.478 -8.409 -16.097 1.00 97.06 163 GLY A O 1
ATOM 1329 N N . LEU A 1 164 ? 3.353 -7.345 -15.461 1.00 97.50 164 LEU A N 1
ATOM 1330 C CA . LEU A 1 164 ? 4.062 -7.456 -16.735 1.00 97.50 164 LEU A CA 1
ATOM 1331 C C . LEU A 1 164 ? 5.255 -8.409 -16.600 1.00 97.50 164 LEU A C 1
ATOM 1333 O O . LEU A 1 164 ? 6.136 -8.192 -15.767 1.00 97.50 164 LEU A O 1
ATOM 1337 N N . VAL A 1 165 ? 5.310 -9.442 -17.442 1.00 97.50 165 VAL A N 1
ATOM 1338 C CA . VAL A 1 165 ? 6.415 -10.412 -17.471 1.00 97.50 165 VAL A CA 1
ATOM 1339 C C . VAL A 1 165 ? 7.194 -10.266 -18.775 1.00 97.50 165 VAL A C 1
ATOM 1341 O O . VAL A 1 165 ? 6.635 -10.398 -19.860 1.00 97.50 165 VAL A O 1
ATOM 1344 N N . LEU A 1 166 ? 8.492 -9.988 -18.663 1.00 96.69 166 LEU A N 1
ATOM 1345 C CA . LEU A 1 166 ? 9.386 -9.738 -19.790 1.00 96.69 166 LEU A CA 1
ATOM 1346 C C . LEU A 1 166 ? 10.255 -10.968 -20.089 1.00 96.69 166 LEU A C 1
ATOM 1348 O O . LEU A 1 166 ? 11.075 -11.386 -19.267 1.00 96.69 166 LEU A O 1
ATOM 1352 N N . GLY A 1 167 ? 10.103 -11.538 -21.284 1.00 95.44 167 GLY A N 1
ATOM 1353 C CA . GLY A 1 167 ? 10.910 -12.675 -21.738 1.00 95.44 167 GLY A CA 1
ATOM 1354 C C . GLY A 1 167 ? 12.396 -12.342 -21.948 1.00 95.44 167 GLY A C 1
ATOM 1355 O O . GLY A 1 167 ? 12.786 -11.177 -22.055 1.00 95.44 167 GLY A O 1
ATOM 1356 N N . GLY A 1 168 ? 13.234 -13.379 -22.032 1.00 92.50 168 GLY A N 1
ATOM 1357 C CA . GLY A 1 168 ? 14.635 -13.252 -22.455 1.00 92.50 168 GLY A CA 1
ATOM 1358 C C . GLY A 1 168 ? 14.779 -12.981 -23.961 1.00 92.50 168 GLY A C 1
ATOM 1359 O O . GLY A 1 168 ? 13.790 -12.926 -24.686 1.00 92.50 168 GLY A O 1
ATOM 1360 N N . GLY A 1 169 ? 16.016 -12.818 -24.450 1.00 85.62 169 GLY A N 1
ATOM 1361 C CA . GLY A 1 169 ? 16.251 -12.615 -25.892 1.00 85.62 169 GLY A CA 1
ATOM 1362 C C . GLY A 1 169 ? 17.560 -11.931 -26.305 1.00 85.62 169 GLY A C 1
ATOM 1363 O O . GLY A 1 169 ? 17.635 -11.403 -27.414 1.00 85.62 169 GLY A O 1
ATOM 1364 N N . GLY A 1 170 ? 18.583 -11.888 -25.440 1.00 84.00 170 GLY A N 1
ATOM 1365 C CA . GLY A 1 170 ? 19.863 -11.239 -25.760 1.00 84.00 170 GLY A CA 1
ATOM 1366 C C . GLY A 1 170 ? 19.695 -9.764 -26.154 1.00 84.00 170 GLY A C 1
ATOM 1367 O O . GLY A 1 170 ? 18.867 -9.055 -25.582 1.00 84.00 170 GLY A O 1
ATOM 1368 N N . ALA A 1 171 ? 20.427 -9.310 -27.172 1.00 79.81 171 ALA A N 1
ATOM 1369 C CA . ALA A 1 171 ? 20.351 -7.928 -27.657 1.00 79.81 171 ALA A CA 1
ATOM 1370 C C . ALA A 1 171 ? 18.929 -7.492 -28.082 1.00 79.81 171 ALA A C 1
ATOM 1372 O O . ALA A 1 171 ? 18.582 -6.320 -27.956 1.00 79.81 171 ALA A O 1
ATOM 1373 N N . ARG A 1 172 ? 18.059 -8.426 -28.505 1.00 84.38 172 ARG A N 1
ATOM 1374 C CA . ARG A 1 172 ? 16.656 -8.124 -28.857 1.00 84.38 172 ARG A CA 1
ATOM 1375 C C . ARG A 1 172 ? 15.808 -7.738 -27.640 1.00 84.38 172 ARG A C 1
ATOM 1377 O O . ARG A 1 172 ? 14.766 -7.111 -27.802 1.00 84.38 172 ARG A O 1
ATOM 1384 N N . GLY A 1 173 ? 16.264 -8.054 -26.425 1.00 84.56 173 GLY A N 1
ATOM 1385 C CA . GLY A 1 173 ? 15.587 -7.699 -25.175 1.00 84.56 173 GLY A CA 1
ATOM 1386 C C . GLY A 1 173 ? 15.445 -6.190 -24.947 1.00 84.56 173 GLY A C 1
ATOM 1387 O O . GLY A 1 173 ? 14.569 -5.773 -24.193 1.00 84.56 173 GLY A O 1
ATOM 1388 N N . LEU A 1 174 ? 16.225 -5.355 -25.646 1.00 89.00 174 LEU A N 1
ATOM 1389 C CA . LEU A 1 174 ? 16.067 -3.896 -25.607 1.00 89.00 174 LEU A CA 1
ATOM 1390 C C . LEU A 1 174 ? 14.699 -3.437 -26.143 1.00 89.00 174 LEU A C 1
ATOM 1392 O O . LEU A 1 174 ? 14.218 -2.375 -25.751 1.00 89.00 174 LEU A O 1
ATOM 1396 N N . ALA A 1 175 ? 14.025 -4.255 -26.964 1.00 92.44 175 ALA A N 1
ATOM 1397 C CA . ALA A 1 175 ? 12.678 -3.978 -27.466 1.00 92.44 175 ALA A CA 1
ATOM 1398 C C . ALA A 1 175 ? 11.624 -3.843 -26.348 1.00 92.44 175 ALA A C 1
ATOM 1400 O O . ALA A 1 175 ? 10.609 -3.171 -26.544 1.00 92.44 175 ALA A O 1
ATOM 1401 N N . HIS A 1 176 ? 11.881 -4.389 -25.149 1.00 96.06 176 HIS A N 1
ATOM 1402 C CA . HIS A 1 176 ? 11.009 -4.211 -23.978 1.00 96.06 176 HIS A CA 1
ATOM 1403 C C . HIS A 1 176 ? 10.812 -2.738 -23.595 1.00 96.06 176 HIS A C 1
ATOM 1405 O O . HIS A 1 176 ? 9.782 -2.389 -23.023 1.00 96.06 176 HIS A O 1
ATOM 1411 N N . GLN A 1 177 ? 11.747 -1.856 -23.967 1.00 95.69 177 GLN A N 1
ATOM 1412 C CA . GLN A 1 177 ? 11.589 -0.405 -23.843 1.00 95.69 177 GLN A CA 1
ATOM 1413 C C . GLN A 1 177 ? 10.324 0.088 -24.568 1.00 95.69 177 GLN A C 1
ATOM 1415 O O . GLN A 1 177 ? 9.526 0.832 -23.997 1.00 95.69 177 GLN A O 1
ATOM 1420 N N . GLY A 1 178 ? 10.109 -0.363 -25.808 1.00 95.75 178 GLY A N 1
ATOM 1421 C CA . GLY A 1 178 ? 8.940 0.003 -26.609 1.00 95.75 178 GLY A CA 1
ATOM 1422 C C . GLY A 1 178 ? 7.636 -0.544 -26.030 1.00 95.75 178 GLY A C 1
ATOM 1423 O O . GLY A 1 178 ? 6.628 0.158 -26.026 1.00 95.75 178 GLY A O 1
ATOM 1424 N N . VAL A 1 179 ? 7.666 -1.756 -25.463 1.00 96.00 179 VAL A N 1
ATOM 1425 C CA . VAL A 1 179 ? 6.512 -2.359 -24.770 1.00 96.00 1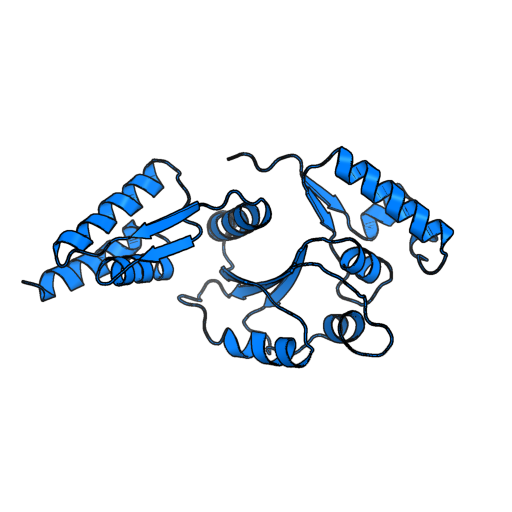79 VAL A CA 1
ATOM 1426 C C . VAL A 1 179 ? 6.092 -1.506 -23.572 1.00 96.00 179 VAL A C 1
ATOM 1428 O O . VAL A 1 179 ? 4.923 -1.147 -23.449 1.00 96.00 179 VAL A O 1
ATOM 1431 N N . LEU A 1 180 ? 7.042 -1.111 -22.721 1.00 96.62 180 LEU A N 1
ATOM 1432 C CA . LEU A 1 180 ? 6.770 -0.272 -21.550 1.00 96.62 180 LEU A CA 1
ATOM 1433 C C . LEU A 1 180 ? 6.227 1.111 -21.942 1.00 96.62 180 LEU A C 1
ATOM 1435 O O . LEU A 1 180 ? 5.318 1.640 -21.296 1.00 96.62 180 LEU A O 1
ATOM 1439 N N . GLU A 1 181 ? 6.744 1.697 -23.022 1.00 95.81 181 GLU A N 1
ATOM 1440 C CA . GLU A 1 181 ? 6.213 2.944 -23.573 1.00 95.81 181 GLU A CA 1
ATOM 1441 C C . GLU A 1 181 ? 4.803 2.790 -24.140 1.00 95.81 181 GLU A C 1
ATOM 1443 O O . GLU A 1 181 ? 3.984 3.695 -23.969 1.00 95.81 181 GLU A O 1
ATOM 1448 N N . ALA A 1 182 ? 4.510 1.672 -24.804 1.00 96.62 182 ALA A N 1
ATOM 1449 C CA . ALA A 1 182 ? 3.179 1.372 -25.311 1.00 96.62 182 ALA A CA 1
ATOM 1450 C C . ALA A 1 182 ? 2.182 1.215 -24.155 1.00 96.62 182 ALA A C 1
ATOM 1452 O O . ALA A 1 182 ? 1.136 1.861 -24.178 1.00 96.62 182 ALA A O 1
ATOM 1453 N N . CYS A 1 183 ? 2.533 0.472 -23.097 1.00 95.94 183 CYS A N 1
ATOM 1454 C CA . CYS A 1 183 ? 1.714 0.381 -21.884 1.00 95.94 183 CYS A CA 1
ATOM 1455 C C . CYS A 1 183 ? 1.399 1.771 -21.318 1.00 95.94 183 CYS A C 1
ATOM 1457 O O . CYS A 1 183 ? 0.237 2.080 -21.055 1.00 95.94 183 CYS A O 1
ATOM 1459 N N . ARG A 1 184 ? 2.411 2.647 -21.210 1.00 92.75 184 ARG A N 1
ATOM 1460 C CA . ARG A 1 184 ? 2.224 4.032 -20.752 1.00 92.75 184 ARG A CA 1
ATOM 1461 C C . ARG A 1 184 ? 1.251 4.808 -21.644 1.00 92.75 184 ARG A C 1
ATOM 1463 O O . ARG A 1 184 ? 0.340 5.439 -21.120 1.00 92.75 184 ARG A O 1
ATOM 1470 N N . ARG A 1 185 ? 1.434 4.774 -22.971 1.00 95.19 185 ARG A N 1
ATOM 1471 C CA . ARG A 1 185 ? 0.574 5.487 -23.941 1.00 95.19 185 ARG A CA 1
ATOM 1472 C C . ARG A 1 185 ? -0.872 4.991 -23.905 1.00 95.19 185 ARG A C 1
ATOM 1474 O O . ARG A 1 185 ? -1.792 5.789 -24.025 1.00 95.19 185 ARG A O 1
ATOM 1481 N N . MET A 1 186 ? -1.058 3.694 -23.682 1.00 95.81 186 MET A N 1
ATOM 1482 C CA . MET A 1 186 ? -2.368 3.047 -23.601 1.00 95.81 186 MET A CA 1
ATOM 1483 C C . MET A 1 186 ? -3.009 3.140 -22.207 1.00 95.81 186 MET A C 1
ATOM 1485 O O . MET A 1 186 ? -4.070 2.563 -21.987 1.00 95.81 186 MET A O 1
ATOM 1489 N N . ASN A 1 187 ? -2.385 3.846 -21.253 1.00 92.31 187 ASN A N 1
ATOM 1490 C CA . ASN A 1 187 ? -2.816 3.908 -19.853 1.00 92.31 187 ASN A CA 1
ATOM 1491 C C . ASN A 1 187 ? -2.979 2.523 -19.193 1.00 92.31 187 ASN A C 1
ATOM 1493 O O . ASN A 1 187 ? -3.813 2.343 -18.303 1.00 92.31 187 ASN A O 1
ATOM 1497 N N . ILE A 1 188 ? -2.168 1.547 -19.609 1.00 94.56 188 ILE A N 1
ATOM 1498 C CA . ILE A 1 188 ? -2.084 0.227 -18.981 1.00 94.56 188 ILE A CA 1
ATOM 1499 C C . ILE A 1 188 ? -1.092 0.339 -17.815 1.00 94.56 188 ILE A C 1
ATOM 1501 O O . ILE A 1 188 ? 0.099 0.571 -18.052 1.00 94.56 188 ILE A O 1
ATOM 1505 N N . PRO A 1 189 ? -1.544 0.220 -16.553 1.00 94.25 189 PRO A N 1
ATOM 1506 C CA . PRO A 1 189 ? -0.640 0.284 -15.415 1.00 94.25 189 PRO A CA 1
ATOM 1507 C C . PRO A 1 189 ? 0.294 -0.931 -15.405 1.00 94.25 189 PRO A C 1
ATOM 1509 O O . PRO A 1 189 ? -0.091 -2.024 -15.800 1.00 94.25 189 PRO A O 1
ATOM 1512 N N . VAL A 1 190 ? 1.518 -0.739 -14.914 1.00 96.06 190 VAL A N 1
ATOM 1513 C CA . VAL A 1 190 ? 2.442 -1.832 -14.584 1.00 96.06 190 VAL A CA 1
ATOM 1514 C C . VAL A 1 190 ? 2.654 -1.791 -13.073 1.00 96.06 190 VAL A C 1
ATOM 1516 O O . VAL A 1 190 ? 3.401 -0.953 -12.549 1.00 96.06 190 VAL A O 1
ATOM 1519 N N . ASP A 1 191 ? 1.911 -2.642 -12.371 1.00 96.00 191 ASP A N 1
ATOM 1520 C CA . ASP A 1 191 ? 1.880 -2.708 -10.909 1.00 96.00 191 ASP A CA 1
ATOM 1521 C C . ASP A 1 191 ? 2.919 -3.689 -10.375 1.00 96.00 191 ASP A C 1
ATOM 1523 O O . ASP A 1 191 ? 3.635 -3.364 -9.427 1.00 96.00 191 ASP A O 1
ATOM 1527 N N . PHE A 1 192 ? 3.062 -4.823 -11.060 1.00 96.44 192 PHE A N 1
ATOM 1528 C CA . PHE A 1 192 ? 4.134 -5.789 -10.856 1.00 96.44 192 PHE A CA 1
ATOM 1529 C C . PHE A 1 192 ? 4.945 -5.935 -12.137 1.00 96.44 192 PHE A C 1
ATOM 1531 O O . PHE A 1 192 ? 4.399 -5.874 -13.239 1.00 96.44 192 PHE A O 1
ATOM 1538 N N . ILE A 1 193 ? 6.252 -6.140 -11.999 1.00 97.19 193 ILE A N 1
ATOM 1539 C CA . ILE A 1 193 ? 7.121 -6.418 -13.137 1.00 97.19 193 ILE A CA 1
ATOM 1540 C C . ILE A 1 193 ? 8.099 -7.534 -12.794 1.00 97.19 193 ILE A C 1
ATOM 1542 O O . ILE A 1 193 ? 8.701 -7.541 -11.722 1.00 97.19 193 ILE A O 1
ATOM 1546 N N . GLY A 1 194 ? 8.247 -8.476 -13.714 1.00 96.81 194 GLY A N 1
ATOM 1547 C CA . GLY A 1 194 ? 9.206 -9.566 -13.628 1.00 96.81 194 GLY A CA 1
ATOM 1548 C C . GLY A 1 194 ? 9.798 -9.857 -14.998 1.00 96.81 194 GLY A C 1
ATOM 1549 O O . GLY A 1 194 ? 9.325 -9.357 -16.017 1.00 96.81 194 GLY A O 1
ATOM 1550 N N . GLY A 1 195 ? 10.840 -10.674 -15.042 1.00 96.31 195 GLY A N 1
ATOM 1551 C CA . GLY A 1 195 ? 11.399 -11.112 -16.311 1.00 96.31 195 GLY A CA 1
ATOM 1552 C C . GLY A 1 195 ? 12.584 -12.040 -16.145 1.00 96.31 195 GLY A C 1
ATOM 1553 O O . GLY A 1 195 ? 13.055 -12.256 -15.027 1.00 96.31 195 GLY A O 1
ATOM 1554 N N . THR A 1 196 ? 13.083 -12.552 -17.268 1.00 96.19 196 THR A N 1
ATOM 1555 C CA . THR A 1 196 ? 14.194 -13.516 -17.323 1.00 96.19 196 THR A CA 1
ATOM 1556 C C . THR A 1 196 ? 15.349 -12.969 -18.161 1.00 96.19 196 THR A C 1
ATOM 1558 O O . THR A 1 196 ? 15.130 -12.456 -19.260 1.00 96.19 196 THR A O 1
ATOM 1561 N N . SER A 1 197 ? 16.592 -13.106 -17.680 1.00 94.00 197 SER A N 1
ATOM 1562 C CA . SER A 1 197 ? 17.804 -12.633 -18.370 1.00 94.00 197 SER A CA 1
ATOM 1563 C C . SER A 1 197 ? 17.695 -11.136 -18.720 1.00 94.00 197 SER A C 1
ATOM 1565 O O . SER A 1 197 ? 17.566 -10.296 -17.831 1.00 94.00 197 SER A O 1
ATOM 1567 N N . GLN A 1 198 ? 17.682 -10.781 -20.004 1.00 93.81 198 GLN A N 1
ATOM 1568 C CA . GLN A 1 198 ? 17.513 -9.402 -20.473 1.00 93.81 198 GLN A CA 1
ATOM 1569 C C . GLN A 1 198 ? 16.163 -8.795 -20.070 1.00 93.81 198 GLN A C 1
ATOM 1571 O O . GLN A 1 198 ? 16.087 -7.606 -19.770 1.00 93.81 198 GLN A O 1
ATOM 1576 N N . GLY A 1 199 ? 15.110 -9.609 -19.961 1.00 95.62 199 GLY A N 1
ATOM 1577 C CA . GLY A 1 199 ? 13.840 -9.173 -19.385 1.00 95.62 199 GLY A CA 1
ATOM 1578 C C . GLY A 1 199 ? 13.966 -8.783 -17.909 1.00 95.62 199 GLY A C 1
ATOM 1579 O O . GLY A 1 199 ? 13.367 -7.794 -17.493 1.00 95.62 199 GLY A O 1
ATOM 1580 N N . SER A 1 200 ? 14.794 -9.487 -17.121 1.00 95.50 200 SER A N 1
ATOM 1581 C CA . SER A 1 200 ? 15.070 -9.122 -15.720 1.00 95.50 200 SER A CA 1
ATOM 1582 C C . SER A 1 200 ? 15.794 -7.781 -15.631 1.00 95.50 200 SER A C 1
ATOM 1584 O O . SER A 1 200 ? 15.441 -6.948 -14.800 1.00 95.50 200 SER A O 1
ATOM 1586 N N . PHE A 1 201 ? 16.775 -7.552 -16.509 1.00 94.94 201 PHE A N 1
ATOM 1587 C CA . PHE A 1 201 ? 17.499 -6.282 -16.587 1.00 94.94 201 PHE A CA 1
ATOM 1588 C C . PHE A 1 201 ? 16.556 -5.115 -16.909 1.00 94.94 201 PHE A C 1
ATOM 1590 O O . PHE A 1 201 ? 16.517 -4.127 -16.173 1.00 94.94 201 PHE A O 1
ATOM 1597 N N . MET A 1 202 ? 15.736 -5.256 -17.953 1.00 96.50 202 MET A N 1
ATOM 1598 C CA . MET A 1 202 ? 14.757 -4.236 -18.343 1.00 96.50 202 MET A CA 1
ATOM 1599 C C . MET A 1 202 ? 13.708 -4.003 -17.250 1.00 96.50 202 MET A C 1
ATOM 1601 O O . MET A 1 202 ? 13.379 -2.857 -16.943 1.00 96.50 202 MET A O 1
ATOM 1605 N N . GLY A 1 203 ? 13.236 -5.074 -16.607 1.00 96.56 203 GLY A N 1
ATOM 1606 C CA . GLY A 1 203 ? 12.310 -4.993 -15.481 1.00 96.56 203 GLY A CA 1
ATOM 1607 C C . GLY A 1 203 ? 12.902 -4.256 -14.277 1.00 96.56 203 GLY A C 1
ATOM 1608 O O . GLY A 1 203 ? 12.238 -3.399 -13.695 1.00 96.56 203 GLY A O 1
ATOM 1609 N N . ALA A 1 204 ? 14.167 -4.521 -13.941 1.00 95.56 204 ALA A N 1
ATOM 1610 C CA . ALA A 1 204 ? 14.875 -3.852 -12.850 1.00 95.56 204 ALA A CA 1
ATOM 1611 C C . ALA A 1 204 ? 15.105 -2.358 -13.127 1.00 95.56 204 ALA A C 1
ATOM 1613 O O . ALA A 1 204 ? 14.908 -1.525 -12.236 1.00 95.56 204 ALA A O 1
ATOM 1614 N N . LEU A 1 205 ? 15.468 -1.997 -14.363 1.00 95.81 205 LEU A N 1
ATOM 1615 C CA . LEU A 1 205 ? 15.545 -0.596 -14.775 1.00 95.81 205 LEU A CA 1
ATOM 1616 C C . LEU A 1 205 ? 14.177 0.080 -14.636 1.00 95.81 205 LEU A C 1
ATOM 1618 O O . LEU A 1 205 ? 14.069 1.116 -13.979 1.00 95.81 205 LEU A O 1
ATOM 1622 N N . TYR A 1 206 ? 13.113 -0.522 -15.167 1.00 96.12 206 TYR A N 1
ATOM 1623 C CA . TYR A 1 206 ? 11.778 0.057 -15.051 1.00 96.12 206 TYR A CA 1
ATOM 1624 C C . TYR A 1 206 ? 11.338 0.218 -13.590 1.00 96.12 206 TYR A C 1
ATOM 1626 O O . TYR A 1 206 ? 10.824 1.272 -13.226 1.00 96.12 206 TYR A O 1
ATOM 1634 N N . ALA A 1 207 ? 11.588 -0.769 -12.725 1.00 93.88 207 ALA A N 1
ATOM 1635 C CA . ALA A 1 207 ? 11.281 -0.680 -11.296 1.00 93.88 207 ALA A CA 1
ATOM 1636 C C . ALA A 1 207 ? 12.084 0.422 -10.575 1.00 93.88 207 ALA A C 1
ATOM 1638 O O . ALA A 1 207 ? 11.578 1.037 -9.639 1.00 93.88 207 ALA A O 1
ATOM 1639 N N . THR A 1 208 ? 13.307 0.702 -11.034 1.00 93.12 208 THR A N 1
ATOM 1640 C CA . THR A 1 208 ? 14.182 1.752 -10.487 1.00 93.12 208 THR A CA 1
ATOM 1641 C C . THR A 1 208 ? 13.685 3.151 -10.847 1.00 93.12 208 THR A C 1
ATOM 1643 O O . THR A 1 208 ? 13.562 4.020 -9.984 1.00 93.12 208 THR A O 1
ATOM 1646 N N . TYR A 1 209 ? 13.381 3.380 -12.125 1.00 92.31 209 TYR A N 1
ATOM 1647 C CA . TYR A 1 209 ? 13.002 4.707 -12.618 1.00 92.31 209 TYR A CA 1
ATOM 1648 C C . TYR A 1 209 ? 11.492 4.970 -12.534 1.00 92.31 209 TYR A C 1
ATOM 1650 O O . TYR A 1 209 ? 11.063 6.125 -12.496 1.00 92.31 209 TYR A O 1
ATOM 1658 N N . LEU A 1 210 ? 10.677 3.911 -12.482 1.00 89.19 210 LEU A N 1
ATOM 1659 C CA . LEU A 1 210 ? 9.208 3.944 -12.478 1.00 89.19 210 LEU A CA 1
ATOM 1660 C C . LEU A 1 210 ? 8.620 4.763 -13.641 1.00 89.19 210 LEU A C 1
ATOM 1662 O O . LEU A 1 210 ? 7.541 5.350 -13.523 1.00 89.19 210 LEU A O 1
ATOM 1666 N N . ASN A 1 211 ? 9.371 4.856 -14.738 1.00 90.62 211 ASN A N 1
ATOM 1667 C CA . ASN A 1 211 ? 9.031 5.587 -15.946 1.00 90.62 211 ASN A CA 1
ATOM 1668 C C . ASN A 1 211 ? 9.880 5.030 -17.100 1.00 90.62 211 ASN A C 1
ATOM 1670 O O . ASN A 1 211 ? 11.110 5.024 -17.025 1.00 90.62 211 ASN A O 1
ATOM 1674 N N . ALA A 1 212 ? 9.209 4.573 -18.161 1.00 92.06 212 ALA A N 1
ATOM 1675 C CA . ALA A 1 212 ? 9.852 3.999 -19.340 1.00 92.06 212 ALA A CA 1
ATOM 1676 C C . ALA A 1 212 ? 10.798 4.997 -20.032 1.00 92.06 212 ALA A C 1
ATOM 1678 O O . ALA A 1 212 ? 11.890 4.643 -20.451 1.00 92.06 212 ALA A O 1
ATOM 1679 N N . GLU A 1 213 ? 10.430 6.271 -20.110 1.00 92.62 213 GLU A N 1
ATOM 1680 C CA . GLU A 1 213 ? 11.259 7.303 -20.733 1.00 92.62 213 GLU A CA 1
ATOM 1681 C C . GLU A 1 213 ? 12.507 7.612 -19.900 1.00 92.62 213 GLU A C 1
ATOM 1683 O O . GLU A 1 213 ? 13.609 7.693 -20.437 1.00 92.62 213 GLU A O 1
ATOM 1688 N N . ALA A 1 214 ? 12.358 7.685 -18.575 1.00 92.56 214 ALA A N 1
ATOM 1689 C CA . ALA A 1 214 ? 13.466 7.985 -17.671 1.00 92.56 214 ALA A CA 1
ATOM 1690 C C . ALA A 1 214 ? 14.548 6.889 -17.641 1.00 92.56 214 ALA A C 1
ATOM 1692 O O . ALA A 1 214 ? 15.706 7.189 -17.354 1.00 92.56 214 ALA A O 1
ATOM 1693 N N . MET A 1 215 ? 14.206 5.632 -17.952 1.00 94.81 215 MET A N 1
ATOM 1694 C CA . MET A 1 215 ? 15.199 4.554 -18.048 1.00 94.81 215 MET A CA 1
ATOM 1695 C C . MET A 1 215 ? 15.950 4.515 -19.388 1.00 94.81 215 MET A C 1
ATOM 1697 O O . MET A 1 215 ? 17.008 3.885 -19.454 1.00 94.81 215 MET A O 1
ATOM 1701 N N . ARG A 1 216 ? 15.461 5.197 -20.439 1.00 94.69 216 ARG A N 1
ATOM 1702 C CA . ARG A 1 216 ? 16.032 5.150 -21.800 1.00 94.69 216 ARG A CA 1
ATOM 1703 C C . ARG A 1 216 ? 17.543 5.433 -21.842 1.00 94.69 216 ARG A C 1
ATOM 1705 O O . ARG A 1 216 ? 18.252 4.628 -22.445 1.00 94.69 216 ARG A O 1
ATOM 1712 N N . PRO A 1 217 ? 18.088 6.461 -21.156 1.00 95.31 217 PRO A N 1
ATOM 1713 C CA . PRO A 1 217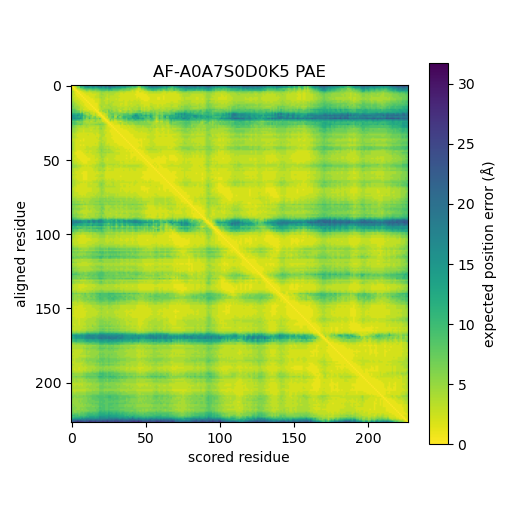 ? 19.530 6.720 -21.192 1.00 95.31 217 PRO A CA 1
ATOM 1714 C C . PRO A 1 217 ? 20.372 5.554 -20.646 1.00 95.31 217 PRO A C 1
ATOM 1716 O O . PRO A 1 217 ? 21.497 5.323 -21.091 1.00 95.31 217 PRO A O 1
ATOM 1719 N N . SER A 1 218 ? 19.841 4.801 -19.678 1.00 93.81 218 SER A N 1
ATOM 1720 C C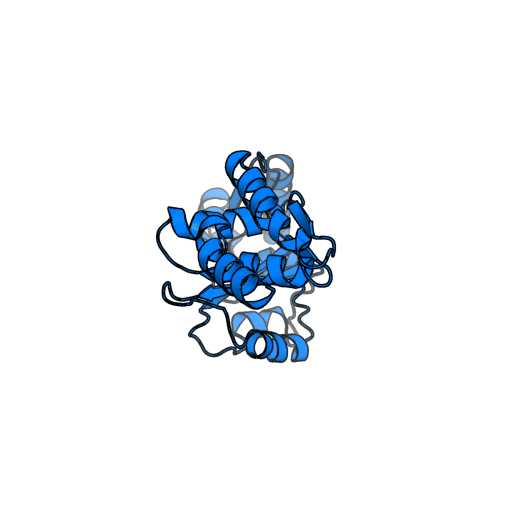A . SER A 1 218 ? 20.504 3.612 -19.131 1.00 93.81 218 SER A CA 1
ATOM 1721 C C . SER A 1 218 ? 20.450 2.434 -20.107 1.00 93.81 218 SER A C 1
ATOM 1723 O O . SER A 1 218 ? 21.444 1.723 -20.251 1.00 93.81 218 SER A O 1
ATOM 1725 N N . VAL A 1 219 ? 19.334 2.275 -20.827 1.00 93.44 219 VAL A N 1
ATOM 1726 C CA . VAL A 1 219 ? 19.172 1.273 -21.895 1.00 93.44 219 VAL A CA 1
ATOM 1727 C C . VAL A 1 219 ? 20.147 1.543 -23.048 1.00 93.44 219 VAL A C 1
ATOM 1729 O O . VAL A 1 219 ? 20.867 0.640 -23.468 1.00 93.44 219 VAL A O 1
ATOM 1732 N N . GLU A 1 220 ? 20.248 2.788 -23.516 1.00 92.38 220 GLU A N 1
ATOM 1733 C CA . GLU A 1 220 ? 21.162 3.176 -24.602 1.00 92.38 220 GLU A CA 1
ATOM 1734 C C . GLU A 1 220 ? 22.631 2.957 -24.235 1.00 92.38 220 GLU A C 1
ATOM 1736 O O . GLU A 1 220 ? 23.410 2.432 -25.030 1.00 92.38 220 GLU A O 1
ATOM 1741 N N . ARG A 1 221 ? 23.019 3.324 -23.008 1.00 92.50 221 ARG A N 1
ATOM 1742 C CA . ARG A 1 221 ? 24.383 3.113 -22.509 1.00 92.50 221 ARG A CA 1
ATOM 1743 C C . ARG A 1 221 ? 24.747 1.633 -22.466 1.00 92.50 221 ARG A C 1
ATOM 1745 O O . ARG A 1 221 ? 25.889 1.285 -22.744 1.00 92.50 221 ARG A O 1
ATOM 1752 N N . PHE A 1 222 ? 23.794 0.776 -22.105 1.00 89.44 222 PHE A N 1
ATOM 1753 C CA . PHE A 1 222 ? 23.983 -0.669 -22.132 1.00 89.44 222 PHE A CA 1
ATOM 1754 C C . PHE A 1 222 ? 24.090 -1.194 -23.570 1.00 89.44 222 PHE A C 1
ATOM 1756 O O . PHE A 1 222 ? 25.009 -1.950 -23.866 1.00 89.44 222 PHE A O 1
ATOM 1763 N N . SER A 1 223 ? 23.235 -0.719 -24.482 1.00 89.00 223 SER A N 1
ATOM 1764 C CA . SER A 1 223 ? 23.290 -1.080 -25.905 1.00 89.00 223 SER A CA 1
ATOM 1765 C C . SER A 1 223 ? 24.6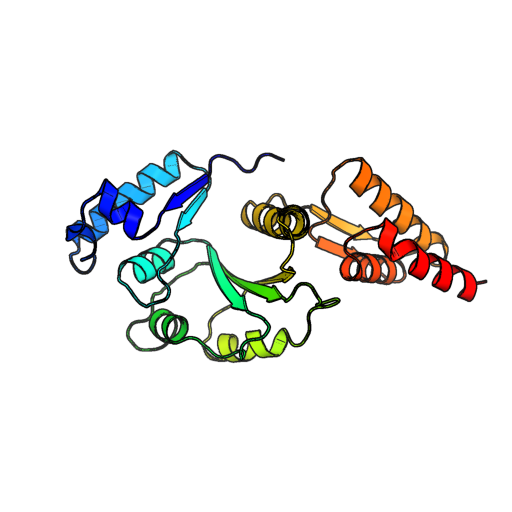56 -0.799 -26.533 1.00 89.00 223 SER A C 1
ATOM 1767 O O . SER A 1 223 ? 25.169 -1.646 -27.254 1.00 89.00 223 SER A O 1
ATOM 1769 N N . ARG A 1 224 ? 25.273 0.352 -26.226 1.00 89.44 224 ARG A N 1
ATOM 1770 C CA . ARG A 1 224 ? 26.608 0.726 -26.737 1.00 89.44 224 ARG A CA 1
ATOM 1771 C C . ARG A 1 224 ? 27.756 -0.132 -26.202 1.00 89.44 224 ARG A C 1
ATOM 1773 O O . ARG A 1 224 ? 28.852 -0.025 -26.718 1.00 89.44 224 ARG A O 1
ATOM 1780 N N . LYS A 1 225 ? 27.543 -0.903 -25.131 1.00 84.94 225 LYS A N 1
ATOM 1781 C CA . LYS A 1 225 ? 28.549 -1.830 -24.585 1.00 84.94 225 LYS A CA 1
ATOM 1782 C C . LYS A 1 225 ? 28.418 -3.246 -25.149 1.00 84.94 225 LYS A C 1
ATOM 1784 O O . LYS A 1 225 ? 29.279 -4.072 -24.875 1.00 84.94 225 LYS A O 1
ATOM 1789 N N . MET A 1 226 ? 27.312 -3.550 -25.835 1.00 78.38 226 MET A N 1
ATOM 1790 C CA . MET A 1 226 ? 27.043 -4.873 -26.410 1.00 78.38 226 MET A CA 1
ATOM 1791 C C . MET A 1 226 ? 27.501 -5.013 -27.868 1.00 78.38 226 MET A C 1
ATOM 1793 O O . MET A 1 226 ? 27.532 -6.136 -28.367 1.00 78.38 226 MET A O 1
ATOM 1797 N N . GLY A 1 227 ? 27.808 -3.903 -28.538 1.00 61.03 227 GLY A N 1
ATOM 1798 C CA . GLY A 1 227 ? 28.431 -3.845 -29.863 1.00 61.03 227 GLY A CA 1
ATOM 1799 C C . GLY A 1 227 ? 29.701 -3.017 -29.800 1.00 61.03 227 GLY A C 1
ATOM 1800 O O . GLY A 1 227 ? 30.488 -3.128 -30.759 1.00 61.03 227 GLY A O 1
#

Secondary structure (DSSP, 8-state):
-----EEEE-HHHHHHHH-GGGG-TTSHHHHHHHHHHHHHHHHH-SEEEE---SS--HHHHHHHHH-SEEEEEEETTS--PPPHHHHHHHSSTT-----PEEEEEEEE-TT-SS---HHHHHHHHHHTT--EEEEEEEE---HHHHHHHHHHHHHHHTT---EEEE---GGGGGGHHHHHHHHHHTT----EEEESTHHHHHHHHHHHHSSHHHHHHHHHHHHHHH-

Foldseek 3Di:
DDLWFEEEDEPVNCCVPVNPVLQPCVDVVSVVVVVVVVVVVVVVTVYYHYDADPAPGPSNLSCQQPDQAAEAEDELPDQLDQDPRNCQAQHDDNHNDHPHAYAYEYEYELPPLDDDDVVSNVVNCVVSVNDHPYYQYAYDDDPVRRVLSVVLVSCVVSVNADADEQEDDPLCLLCVLVVQVVCVVVVNDHSHYYYDDSSNVQRVLCVRRVHSVSSVVVSVVVSVVSD

Radius of gyration: 21.48 Å; Cα contacts (8 Å, |Δi|>4): 303; chains: 1; bounding box: 54×30×56 Å

Mean predicted aligned error: 4.99 Å

pLDDT: mean 91.2, std 6.59, range [60.44, 98.0]

Nearest PDB structures (foldseek):
  4rz3-assembly1_B  TM=5.331E-01  e=6.676E-02  Geobacillus thermodenitrificans NG80-2
  1zp4-assembly1_A  TM=2.515E-01  e=1.014E-01  Escherichia coli
  7u06-assembly1_l  TM=3.961E-01  e=8.710E-01  Saccharomyces cerevisiae
  7ysz-assembly1_A  TM=3.506E-01  e=8.710E-01  Spiroplasma melliferum KC3

InterPro domains:
  IPR001423 Lysophospholipase patatin, conserved site [PS01237] (167-199)
  IPR002641 Patatin-like phospholipase domain [PF01734] (164-223)
  IPR002641 Patatin-like phospholipase domain [PS51635] (164-227)
  IPR016035 Acyl transferase/acyl hydrolase/lysophospholipase [SSF52151] (158-224)
  IPR050301 Neuropathy target esterase [PTHR14226] (73-219)
  IPR056556 Lysophospholipase NTE1-like, P-loop domain [PF24179] (3-159)

Sequence (227 aa):
LRIGRVMQITSEKLDELLGRSTRDLRNFTKRAQVSAWLAELEEQHRFLLLLADPKDTQWTRLCVRTADHILLFAESADPPVISSVERSLFQGERVCRTLADTELVLLHPPSTFLPKNTASWLRPRQRLKLKVTSVHHVRKGTEIQEKRFWSRIARVLSQIAVGLVLGGGGARGLAHQGVLEACRRMNIPVDFIGGTSQGSFMGALYATYLNAEAMRPSVERFSRKMG